Protein AF-0000000079071348 (afdb_homodimer)

Radius of gyration: 19.89 Å; Cα contacts (8 Å, |Δi|>4): 902; chains: 2; bounding box: 47×54×50 Å

pLDDT: mean 95.32, std 6.28, range [63.19, 98.94]

Structure (mmCIF, N/CA/C/O backbone):
data_AF-0000000079071348-model_v1
#
loop_
_entity.id
_entity.type
_entity.pdbx_description
1 polymer 'NUDIX domain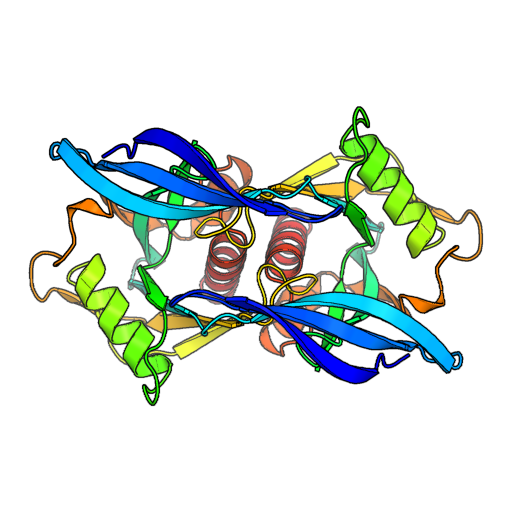-containing protein'
#
loop_
_atom_site.group_PDB
_atom_site.id
_atom_site.type_symbol
_atom_site.label_atom_id
_atom_site.label_alt_id
_atom_site.label_comp_id
_atom_site.label_asym_id
_atom_site.label_entity_id
_atom_site.label_seq_id
_atom_site.pdbx_PDB_ins_code
_atom_site.Cartn_x
_atom_site.Cartn_y
_atom_site.Cartn_z
_atom_site.occupancy
_atom_site.B_iso_or_equiv
_atom_site.auth_seq_id
_atom_site.auth_comp_id
_atom_s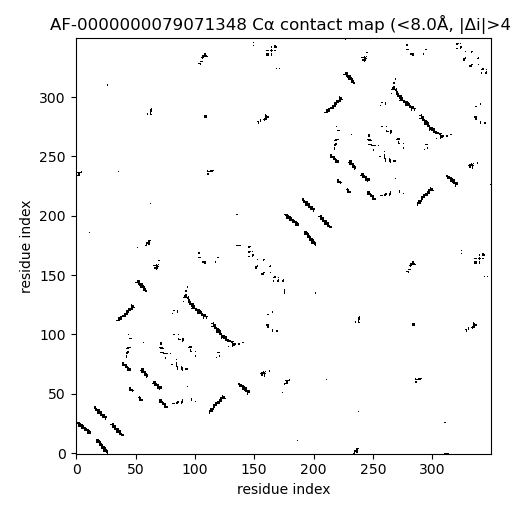ite.auth_asym_id
_atom_site.auth_atom_id
_atom_site.pdbx_PDB_model_num
ATOM 1 N N . MET A 1 1 ? -0.164 8.273 21.344 1 76.06 1 MET A N 1
ATOM 2 C CA . MET A 1 1 ? -0.951 7.559 22.344 1 76.06 1 MET A CA 1
ATOM 3 C C . MET A 1 1 ? -1.795 6.469 21.688 1 76.06 1 MET A C 1
ATOM 5 O O . MET A 1 1 ? -2.141 6.566 20.516 1 76.06 1 MET A O 1
ATOM 9 N N . GLN A 1 2 ? -2.191 5.449 22.438 1 81.25 2 GLN A N 1
ATOM 10 C CA . GLN A 1 2 ? -2.816 4.242 21.906 1 81.25 2 GLN A CA 1
ATOM 11 C C . GLN A 1 2 ? -4.316 4.438 21.719 1 81.25 2 GLN A C 1
ATOM 13 O O . GLN A 1 2 ? -4.98 5.051 22.562 1 81.25 2 GLN A O 1
ATOM 18 N N . TRP A 1 3 ? -4.855 4.125 20.594 1 86.31 3 TRP A N 1
ATOM 19 C CA . TRP A 1 3 ? -6.285 4.016 20.328 1 86.31 3 TRP A CA 1
ATOM 20 C C . TRP A 1 3 ? -6.785 2.602 20.609 1 86.31 3 TRP A C 1
ATOM 22 O O . TRP A 1 3 ? -6.137 1.621 20.234 1 86.31 3 TRP A O 1
ATOM 32 N N . THR A 1 4 ? -7.941 2.566 21.312 1 87.19 4 THR A N 1
ATOM 33 C CA . THR A 1 4 ? -8.445 1.255 21.703 1 87.19 4 THR A CA 1
ATOM 34 C C . THR A 1 4 ? -9.773 0.956 21.016 1 87.19 4 THR A C 1
ATOM 36 O O . THR A 1 4 ? -10.711 1.756 21.078 1 87.19 4 THR A O 1
ATOM 39 N N . ASN A 1 5 ? -9.867 -0.096 20.297 1 91.75 5 ASN A N 1
ATOM 40 C CA . ASN A 1 5 ? -11.125 -0.588 19.734 1 91.75 5 ASN A CA 1
ATOM 41 C C . ASN A 1 5 ? -11.969 -1.283 20.797 1 91.75 5 ASN A C 1
ATOM 43 O O . ASN A 1 5 ? -11.648 -2.389 21.234 1 91.75 5 ASN A O 1
ATOM 47 N N . LEU A 1 6 ? -13.062 -0.688 21.203 1 92.69 6 LEU A N 1
ATOM 48 C CA . LEU A 1 6 ? -13.875 -1.196 22.297 1 92.69 6 LEU A CA 1
ATOM 49 C C . LEU A 1 6 ? -14.875 -2.236 21.797 1 92.69 6 LEU A C 1
ATOM 51 O O . LEU A 1 6 ? -15.18 -3.203 22.5 1 92.69 6 LEU A O 1
ATOM 55 N N . SER A 1 7 ? -15.383 -1.954 20.641 1 94.31 7 SER A N 1
ATOM 56 C CA . SER A 1 7 ? -16.359 -2.857 20.031 1 94.31 7 SER A CA 1
ATOM 57 C C . SER A 1 7 ? -16.516 -2.592 18.547 1 94.31 7 SER A C 1
ATOM 59 O O . SER A 1 7 ? -16.109 -1.536 18.047 1 94.31 7 SER A O 1
ATOM 61 N N . GLU A 1 8 ? -17 -3.635 17.844 1 95.5 8 GLU A N 1
ATOM 62 C CA . GLU A 1 8 ? -17.312 -3.504 16.422 1 95.5 8 GLU A CA 1
ATOM 63 C C . GLU A 1 8 ? -18.719 -4.043 16.109 1 95.5 8 GLU A C 1
ATOM 65 O O . GLU A 1 8 ? -19.109 -5.078 16.641 1 95.5 8 GLU A O 1
ATOM 70 N N . GLN A 1 9 ? -19.359 -3.252 15.312 1 97.25 9 GLN A N 1
ATOM 71 C CA . GLN A 1 9 ? -20.641 -3.699 14.773 1 97.25 9 GLN A CA 1
ATOM 72 C C . GLN A 1 9 ? -20.547 -3.947 13.273 1 97.25 9 GLN A C 1
ATOM 74 O O . GLN A 1 9 ? -20.141 -3.061 12.516 1 97.25 9 GLN A O 1
ATOM 79 N N . ASN A 1 10 ? -20.922 -5.145 12.844 1 97.31 10 ASN A N 1
ATOM 80 C CA . ASN A 1 10 ? -20.953 -5.438 11.422 1 97.31 10 ASN A CA 1
ATOM 81 C C . ASN A 1 10 ? -22.078 -4.68 10.711 1 97.31 10 ASN A C 1
ATOM 83 O O . ASN A 1 10 ? -23.25 -4.801 11.086 1 97.31 10 ASN A O 1
ATOM 87 N N . VAL A 1 11 ? -21.75 -3.912 9.656 1 97.69 11 VAL A N 1
ATOM 88 C CA . VAL A 1 11 ? -22.766 -3.102 9 1 97.69 11 VAL A CA 1
ATOM 89 C C . VAL A 1 11 ? -22.969 -3.588 7.57 1 97.69 11 VAL A C 1
ATOM 91 O O . VAL A 1 11 ? -23.984 -3.291 6.945 1 97.69 11 VAL A O 1
ATOM 94 N N . TYR A 1 12 ? -22.016 -4.273 7.031 1 97.75 12 TYR A N 1
ATOM 95 C CA . TYR A 1 12 ? -22.094 -4.887 5.707 1 97.75 12 TYR A CA 1
ATOM 96 C C . TYR A 1 12 ? -21.094 -6.027 5.578 1 97.75 12 TYR A C 1
ATOM 98 O O . TYR A 1 12 ? -19.984 -5.961 6.121 1 97.75 12 TYR A O 1
ATOM 106 N N . GLN A 1 13 ? -21.469 -7.102 4.914 1 97 13 GLN A N 1
ATOM 107 C CA . GLN A 1 13 ? -20.5 -8.164 4.676 1 97 13 GLN A CA 1
ATOM 108 C C . GLN A 1 13 ? -20.844 -8.953 3.414 1 97 13 GLN A C 1
ATOM 110 O O . GLN A 1 13 ? -22 -8.953 2.973 1 97 13 GLN A O 1
ATOM 115 N N . ASN A 1 14 ? -19.938 -9.461 2.812 1 94.81 14 ASN A N 1
ATOM 116 C CA . ASN A 1 14 ? -20.016 -10.461 1.755 1 94.81 14 ASN A CA 1
ATOM 117 C C . ASN A 1 14 ? -18.969 -11.555 1.936 1 94.81 14 ASN A C 1
ATOM 119 O O . ASN A 1 14 ? -18.375 -11.68 3.004 1 94.81 14 ASN A O 1
ATOM 123 N N . ARG A 1 15 ? -18.859 -12.398 0.991 1 91.38 15 ARG A N 1
ATOM 124 C CA . ARG A 1 15 ? -17.984 -13.562 1.133 1 91.38 15 ARG A CA 1
ATOM 125 C C . ARG A 1 15 ? -16.516 -13.141 1.197 1 91.38 15 ARG A C 1
ATOM 127 O O . ARG A 1 15 ? -15.672 -13.883 1.707 1 91.38 15 ARG A O 1
ATOM 134 N N . TRP A 1 16 ? -16.25 -11.922 0.834 1 92.56 16 TRP A N 1
ATOM 135 C CA . TRP A 1 16 ? -14.867 -11.523 0.654 1 92.56 16 TRP A CA 1
ATOM 136 C C . TRP A 1 16 ? -14.406 -10.625 1.799 1 92.56 16 TRP A C 1
ATOM 138 O O . TRP A 1 16 ? -13.242 -10.688 2.213 1 92.56 16 TRP A O 1
ATOM 148 N N . PHE A 1 17 ? -15.367 -9.75 2.273 1 96.44 17 PHE A N 1
ATOM 149 C CA . PHE A 1 17 ? -14.961 -8.828 3.326 1 96.44 17 PHE A CA 1
ATOM 150 C C . PHE A 1 17 ? -16.172 -8.375 4.145 1 96.44 17 PHE A C 1
ATOM 152 O O . PHE A 1 17 ? -17.312 -8.641 3.775 1 96.44 17 PHE A O 1
ATOM 159 N N . ARG A 1 18 ? -15.852 -7.805 5.332 1 97.69 18 ARG A N 1
ATOM 160 C CA . ARG A 1 18 ? -16.844 -7.219 6.234 1 97.69 18 ARG A CA 1
ATOM 161 C C . ARG A 1 18 ? -16.516 -5.754 6.52 1 97.69 18 ARG A C 1
ATOM 163 O O . ARG A 1 18 ? -15.359 -5.391 6.699 1 97.69 18 ARG A O 1
ATOM 170 N N . VAL A 1 19 ? -17.562 -4.973 6.52 1 97.75 19 VAL A N 1
ATOM 171 C CA . VAL A 1 19 ? -17.469 -3.588 6.965 1 97.75 19 VAL A CA 1
ATOM 172 C C . VAL A 1 19 ? -18.031 -3.461 8.383 1 97.75 19 VAL A C 1
ATOM 174 O O . VAL A 1 19 ? -19.188 -3.768 8.625 1 97.75 19 VAL A O 1
ATOM 177 N N . ASN A 1 20 ? -17.188 -3.02 9.281 1 98.06 20 ASN A N 1
ATOM 178 C CA . ASN A 1 20 ? -17.594 -2.838 10.664 1 98.06 20 ASN A CA 1
ATOM 179 C C . ASN A 1 20 ? -17.516 -1.373 11.086 1 98.06 20 ASN A C 1
ATOM 181 O O . ASN A 1 20 ? -16.703 -0.613 10.555 1 98.06 20 ASN A O 1
ATOM 185 N N . LEU A 1 21 ? -18.375 -0.975 11.945 1 97.44 21 LEU A N 1
ATOM 186 C CA . LEU A 1 21 ? -18.281 0.285 12.672 1 97.44 21 LEU A CA 1
ATOM 187 C C . LEU A 1 21 ? -17.703 0.066 14.062 1 97.44 21 LEU A C 1
ATOM 189 O O . LEU A 1 21 ? -18.297 -0.623 14.898 1 97.44 21 LEU A O 1
ATOM 193 N N . ALA A 1 22 ? -16.609 0.617 14.289 1 96.56 22 ALA A N 1
ATOM 194 C CA . ALA A 1 22 ? -15.898 0.429 15.547 1 96.56 22 ALA A CA 1
ATOM 195 C C . ALA A 1 22 ? -16.109 1.617 16.484 1 96.56 22 ALA A C 1
ATOM 197 O O . ALA A 1 22 ? -16.125 2.768 16.047 1 96.56 22 ALA A O 1
ATOM 198 N N . ASP A 1 23 ? -16.312 1.291 17.719 1 96.62 23 ASP A N 1
ATOM 199 C CA . ASP A 1 23 ? -16.234 2.277 18.797 1 96.62 23 ASP A CA 1
ATOM 200 C C . ASP A 1 23 ? -14.812 2.396 19.328 1 96.62 23 ASP A C 1
ATOM 202 O O . ASP A 1 23 ? -14.344 1.507 20.047 1 96.62 23 ASP A O 1
ATOM 206 N N . VAL A 1 24 ? -14.188 3.52 18.984 1 94.19 24 VAL A N 1
ATOM 207 C CA . VAL A 1 24 ? -12.773 3.668 19.312 1 94.19 24 VAL A CA 1
ATOM 208 C C . VAL A 1 24 ? -12.617 4.688 20.438 1 94.19 24 VAL A C 1
ATOM 210 O O . VAL A 1 24 ? -13.156 5.797 20.359 1 94.19 24 VAL A O 1
ATOM 213 N N . GLU A 1 25 ? -11.953 4.262 21.453 1 92.06 25 GLU A N 1
ATOM 214 C CA . GLU A 1 25 ? -11.617 5.172 22.547 1 92.06 25 GLU A CA 1
ATOM 215 C C . GLU A 1 25 ? -10.25 5.812 22.328 1 92.06 25 GLU A C 1
ATOM 217 O O . GLU A 1 25 ? -9.266 5.117 22.078 1 92.06 25 GLU A O 1
ATOM 222 N N . LEU A 1 26 ? -10.258 7.121 22.422 1 86.44 26 LEU A N 1
ATOM 223 C CA . LEU A 1 26 ? -9.023 7.879 22.266 1 86.44 26 LEU A CA 1
ATOM 224 C C . LEU A 1 26 ? -8.312 8.055 23.609 1 86.44 26 LEU A C 1
ATOM 226 O O . LEU A 1 26 ? -8.891 7.773 24.656 1 86.44 26 LEU A O 1
ATOM 230 N N . PRO A 1 27 ? -7.09 8.43 23.547 1 80.12 27 PRO A N 1
ATOM 231 C CA . PRO A 1 27 ? -6.332 8.594 24.797 1 80.12 27 PRO A CA 1
ATOM 232 C C . PRO A 1 27 ? -6.973 9.602 25.75 1 80.12 27 PRO A C 1
ATOM 234 O O . PRO A 1 27 ? -6.824 9.484 26.969 1 80.12 27 PRO A O 1
ATOM 237 N N . ASP A 1 28 ? -7.688 10.539 25.234 1 82 28 ASP A N 1
ATOM 238 C CA . ASP A 1 28 ? -8.305 11.555 26.078 1 82 28 ASP A CA 1
ATOM 239 C C . ASP A 1 28 ? -9.648 11.078 26.625 1 82 28 ASP A C 1
ATOM 241 O O . ASP A 1 28 ? -10.359 11.828 27.297 1 82 28 ASP A O 1
ATOM 245 N N . GLY A 1 29 ? -9.984 9.906 26.281 1 85 29 GLY A N 1
ATOM 246 C CA . GLY A 1 29 ? -11.211 9.312 26.812 1 85 29 GLY A CA 1
ATOM 247 C C . GLY A 1 29 ? -12.398 9.484 25.875 1 85 29 GLY A C 1
ATOM 248 O O . GLY A 1 29 ? -13.422 8.828 26.047 1 85 29 GLY A O 1
ATOM 249 N N . SER A 1 30 ? -12.234 10.328 24.906 1 88.62 30 SER A N 1
ATOM 250 C CA . SER A 1 30 ? -13.328 10.523 23.953 1 88.62 30 SER A CA 1
ATOM 251 C C . SER A 1 30 ? -13.461 9.336 23.016 1 88.62 30 SER A C 1
ATOM 253 O O . SER A 1 30 ? -12.547 8.516 22.906 1 88.62 30 SER A O 1
ATOM 255 N N . HIS A 1 31 ? -14.688 9.289 22.469 1 90.88 31 HIS A N 1
ATOM 256 C CA . HIS A 1 31 ? -14.969 8.195 21.547 1 90.88 31 HIS A CA 1
ATOM 257 C C . HIS A 1 31 ? -15.195 8.703 20.125 1 90.88 31 HIS A C 1
ATOM 259 O O . HIS A 1 31 ? -15.68 9.82 19.938 1 90.88 31 HIS A O 1
ATOM 265 N N . LEU A 1 32 ? -14.727 7.852 19.25 1 90.81 32 LEU A N 1
ATOM 266 C CA . LEU A 1 32 ? -15.047 8.125 17.859 1 90.81 32 LEU A CA 1
ATOM 267 C C . LEU A 1 32 ? -15.484 6.844 17.141 1 90.81 32 LEU A C 1
ATOM 269 O O . LEU A 1 32 ? -15.023 5.754 17.484 1 90.81 32 LEU A O 1
ATOM 273 N N . ASP A 1 33 ? -16.469 7.047 16.266 1 93.31 33 ASP A N 1
ATOM 274 C CA . ASP A 1 33 ? -16.844 5.961 15.359 1 93.31 33 ASP A CA 1
ATOM 275 C C . ASP A 1 33 ? -15.922 5.906 14.141 1 93.31 33 ASP A C 1
ATOM 277 O O . ASP A 1 33 ? -15.594 6.945 13.562 1 93.31 33 ASP A O 1
ATOM 281 N N . HIS A 1 34 ? -15.477 4.691 13.914 1 95.5 34 HIS A N 1
ATOM 282 C CA . HIS A 1 34 ? -14.594 4.504 12.766 1 95.5 34 HIS A CA 1
ATOM 283 C C . HIS A 1 34 ? -14.945 3.23 12.008 1 95.5 34 HIS A C 1
ATOM 285 O O . HIS A 1 34 ? -15.133 2.172 1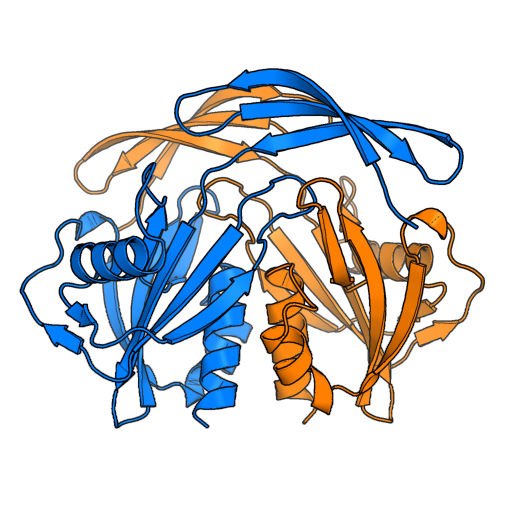2.609 1 95.5 34 HIS A O 1
ATOM 291 N N . PHE A 1 35 ? -14.984 3.336 10.75 1 96.56 35 PHE A N 1
ATOM 292 C CA . PHE A 1 35 ? -15.242 2.154 9.938 1 96.56 35 PHE A CA 1
ATOM 293 C C . PHE A 1 35 ? -13.969 1.335 9.766 1 96.56 35 PHE A C 1
ATOM 295 O O . PHE A 1 35 ? -12.875 1.894 9.625 1 96.56 35 PHE A O 1
ATOM 302 N N . VAL A 1 36 ? -14.117 0.045 9.758 1 97.5 36 VAL A N 1
ATOM 303 C CA . VAL A 1 36 ? -13.039 -0.912 9.523 1 97.5 36 VAL A CA 1
ATOM 304 C C . VAL A 1 36 ? -13.492 -1.97 8.523 1 97.5 36 VAL A C 1
ATOM 306 O O . VAL A 1 36 ? -14.586 -2.527 8.648 1 97.5 36 VAL A O 1
ATOM 309 N N . ILE A 1 37 ? -12.68 -2.191 7.547 1 97.69 37 ILE A N 1
ATOM 310 C CA . ILE A 1 37 ? -12.93 -3.287 6.617 1 97.69 37 ILE A CA 1
ATOM 311 C C . ILE A 1 37 ? -12.016 -4.461 6.949 1 97.69 37 ILE A C 1
ATOM 313 O O . ILE A 1 37 ? -10.789 -4.316 6.957 1 97.69 37 ILE A O 1
ATOM 317 N N . ARG A 1 38 ? -12.594 -5.574 7.281 1 97.56 38 ARG A N 1
ATOM 318 C CA . ARG A 1 38 ? -11.844 -6.777 7.633 1 97.56 38 ARG A CA 1
ATOM 319 C C . ARG A 1 38 ? -11.617 -7.656 6.406 1 97.56 38 ARG A C 1
ATOM 321 O O . ARG A 1 38 ? -12.578 -8.07 5.746 1 97.56 38 ARG A O 1
ATOM 328 N N . LEU A 1 39 ? -10.445 -7.93 6.137 1 96.94 39 LEU A N 1
ATOM 329 C CA . LEU A 1 39 ? -10.008 -8.664 4.957 1 96.94 39 LEU A CA 1
ATOM 330 C C . LEU A 1 39 ? -9.117 -9.836 5.344 1 96.94 39 LEU A C 1
ATOM 332 O O . LEU A 1 39 ? -8.477 -9.812 6.398 1 96.94 39 LEU A O 1
ATOM 336 N N . ARG A 1 40 ? -9.086 -10.852 4.516 1 95.94 40 ARG A N 1
ATOM 337 C CA . ARG A 1 40 ? -8.102 -11.922 4.66 1 95.94 40 ARG A CA 1
ATOM 338 C C . ARG A 1 40 ? -6.707 -11.445 4.27 1 95.94 40 ARG A C 1
ATOM 340 O O . ARG A 1 40 ? -6.566 -10.492 3.498 1 95.94 40 ARG A O 1
ATOM 347 N N . PRO A 1 41 ? -5.711 -12.109 4.836 1 97.5 41 PRO A N 1
ATOM 348 C CA . PRO A 1 41 ? -4.355 -11.742 4.418 1 97.5 41 PRO A CA 1
ATOM 349 C C . PRO A 1 41 ? -4.055 -12.141 2.977 1 97.5 41 PRO A C 1
ATOM 351 O O . PRO A 1 41 ? -4.762 -12.977 2.404 1 97.5 41 PRO A O 1
ATOM 354 N N . VAL A 1 42 ? -3.092 -11.477 2.414 1 98.31 42 VAL A N 1
ATOM 355 C CA . VAL A 1 42 ? -2.592 -11.766 1.075 1 98.31 42 VAL A CA 1
ATOM 356 C C . VAL A 1 42 ? -1.138 -12.227 1.156 1 98.31 42 VAL A C 1
ATOM 358 O O . VAL A 1 42 ? -0.357 -11.703 1.955 1 98.31 42 VAL A O 1
ATOM 361 N N . ALA A 1 43 ? -0.803 -13.188 0.404 1 98.81 43 ALA A N 1
ATOM 362 C CA . ALA A 1 43 ? 0.571 -13.664 0.256 1 98.81 43 ALA A CA 1
ATOM 363 C C . ALA A 1 43 ? 1.074 -13.445 -1.169 1 98.81 43 ALA A C 1
ATOM 365 O O . ALA A 1 43 ? 0.334 -13.656 -2.133 1 98.81 43 ALA A O 1
ATOM 366 N N . ALA A 1 44 ? 2.299 -13.023 -1.269 1 98.75 44 ALA A N 1
ATOM 367 C CA . ALA A 1 44 ? 2.926 -12.781 -2.566 1 98.75 44 ALA A CA 1
ATOM 368 C C . ALA A 1 44 ? 4.348 -13.336 -2.598 1 98.75 44 ALA A C 1
ATOM 370 O O . ALA A 1 44 ? 5.012 -13.422 -1.562 1 98.75 44 ALA A O 1
ATOM 371 N N . ALA A 1 45 ? 4.773 -13.648 -3.783 1 98.88 45 ALA A N 1
ATOM 372 C CA . ALA A 1 45 ? 6.137 -14.156 -3.924 1 98.88 45 ALA A CA 1
ATOM 373 C C . ALA A 1 45 ? 6.691 -13.859 -5.312 1 98.88 45 ALA A C 1
ATOM 375 O O . ALA A 1 45 ? 5.934 -13.711 -6.273 1 98.88 45 ALA A O 1
ATOM 376 N N . THR A 1 46 ? 7.941 -13.781 -5.367 1 98.81 46 THR A N 1
ATOM 377 C CA . THR A 1 46 ? 8.68 -13.742 -6.621 1 98.81 46 THR A CA 1
ATOM 378 C C . THR A 1 46 ? 10.031 -14.445 -6.48 1 98.81 46 THR A C 1
ATOM 380 O O . THR A 1 46 ? 10.297 -15.078 -5.457 1 98.81 46 THR A O 1
ATOM 383 N N . VAL A 1 47 ? 10.766 -14.422 -7.531 1 98.81 47 VAL A N 1
ATOM 384 C CA . VAL A 1 47 ? 12.094 -15.023 -7.551 1 98.81 47 VAL A CA 1
ATOM 385 C C . VAL A 1 47 ? 13.086 -14.07 -8.211 1 98.81 47 VAL A C 1
ATOM 387 O O . VAL A 1 47 ? 12.727 -13.359 -9.156 1 98.81 47 VAL A O 1
ATOM 390 N N . VAL A 1 48 ? 14.227 -13.977 -7.645 1 98.81 48 VAL A N 1
ATOM 391 C CA . VAL A 1 48 ? 15.344 -13.25 -8.242 1 98.81 48 VAL A CA 1
ATOM 392 C C . VAL A 1 48 ? 16.422 -14.234 -8.688 1 98.81 48 VAL A C 1
ATOM 394 O O . VAL A 1 48 ? 16.984 -14.969 -7.863 1 98.81 48 VAL A O 1
ATOM 397 N N . ASN A 1 49 ? 16.703 -14.219 -9.961 1 98.38 49 ASN A N 1
ATOM 398 C CA . ASN A 1 49 ? 17.656 -15.203 -10.469 1 98.38 49 ASN A CA 1
ATOM 399 C C . ASN A 1 49 ? 19.094 -14.742 -10.297 1 98.38 49 ASN A C 1
ATOM 401 O O . ASN A 1 49 ? 19.344 -13.688 -9.703 1 98.38 49 ASN A O 1
ATOM 405 N N . GLU A 1 50 ? 20.062 -15.492 -10.773 1 97.88 50 GLU A N 1
ATOM 406 C CA . GLU A 1 50 ? 21.484 -15.242 -10.562 1 97.88 50 GLU A CA 1
ATOM 407 C C . GLU A 1 50 ? 21.938 -13.961 -11.258 1 97.88 50 GLU A C 1
ATOM 409 O O . GLU A 1 50 ? 22.891 -13.32 -10.828 1 97.88 50 GLU A O 1
ATOM 414 N N . ALA A 1 51 ? 21.234 -13.586 -12.312 1 98.19 51 ALA A N 1
ATOM 415 C CA . ALA A 1 51 ? 21.562 -12.375 -13.062 1 98.19 51 ALA A CA 1
ATOM 416 C C . ALA A 1 51 ? 20.922 -11.148 -12.422 1 98.19 51 ALA A C 1
ATOM 418 O O . ALA A 1 51 ? 20.938 -10.062 -13.008 1 98.19 51 ALA A O 1
ATOM 419 N N . ASP A 1 52 ? 20.25 -11.305 -11.297 1 98.62 52 ASP A N 1
ATOM 420 C CA . ASP A 1 52 ? 19.578 -10.242 -10.562 1 98.62 52 ASP A CA 1
ATOM 421 C C . ASP A 1 52 ? 18.359 -9.727 -11.344 1 98.62 52 ASP A C 1
ATOM 423 O O . ASP A 1 52 ? 18.094 -8.523 -11.359 1 98.62 52 ASP A O 1
ATOM 427 N N . GLU A 1 53 ? 17.719 -10.633 -11.992 1 98.81 53 GLU A N 1
ATOM 428 C CA . GLU A 1 53 ? 16.422 -10.352 -12.602 1 98.81 53 GLU A CA 1
ATOM 429 C C . GLU A 1 53 ? 15.281 -10.898 -11.742 1 98.81 53 GLU A C 1
ATOM 431 O O . GLU A 1 53 ? 15.391 -11.984 -11.18 1 98.81 53 GLU A O 1
ATOM 436 N N . VAL A 1 54 ? 14.258 -10.148 -11.648 1 98.88 54 VAL A N 1
ATOM 437 C CA . VAL A 1 54 ? 13.086 -10.516 -10.867 1 98.88 54 VAL A CA 1
ATOM 438 C C . VAL A 1 54 ? 11.945 -10.922 -11.805 1 98.88 54 VAL A C 1
ATOM 440 O O . VAL A 1 54 ? 11.734 -10.297 -12.844 1 98.88 54 VAL A O 1
ATOM 443 N N . LEU A 1 55 ? 11.211 -11.992 -11.477 1 98.69 55 LEU A N 1
ATOM 444 C CA . LEU A 1 55 ? 10.062 -12.445 -12.258 1 98.69 55 LEU A CA 1
ATOM 445 C C . LEU A 1 55 ? 8.812 -11.648 -11.898 1 98.69 55 LEU A C 1
ATOM 447 O O . LEU A 1 55 ? 8.406 -11.617 -10.734 1 98.69 55 LEU A O 1
ATOM 451 N N . LEU A 1 56 ? 8.227 -10.969 -12.875 1 98.38 56 LEU A N 1
ATOM 452 C CA . LEU A 1 56 ? 7.035 -10.164 -12.641 1 98.38 56 LEU A CA 1
ATOM 453 C C . LEU A 1 56 ? 5.949 -10.484 -13.664 1 98.38 56 LEU A C 1
ATOM 455 O O . LEU A 1 56 ? 6.23 -11.094 -14.703 1 98.38 56 LEU A O 1
ATOM 459 N N . LEU A 1 57 ? 4.781 -10.125 -13.32 1 96.56 57 LEU A N 1
ATOM 460 C CA . LEU A 1 57 ? 3.605 -10.25 -14.172 1 96.56 57 LEU A CA 1
ATOM 461 C C . LEU A 1 57 ? 3.066 -8.875 -14.562 1 96.56 57 LEU A C 1
ATOM 463 O O . LEU A 1 57 ? 3.029 -7.961 -13.734 1 96.56 57 LEU A O 1
ATOM 467 N N . TRP A 1 58 ? 2.693 -8.727 -15.812 1 95.94 58 TRP A N 1
ATOM 468 C CA . TRP A 1 58 ? 2.016 -7.523 -16.297 1 95.94 58 TRP A CA 1
ATOM 469 C C . TRP A 1 58 ? 0.501 -7.703 -16.25 1 95.94 58 TRP A C 1
ATOM 471 O O . TRP A 1 58 ? -0.037 -8.617 -16.891 1 95.94 58 TRP A O 1
ATOM 481 N N . ARG A 1 59 ? -0.167 -6.895 -15.484 1 92.81 59 ARG A N 1
ATOM 482 C CA . ARG A 1 59 ? -1.592 -7.098 -15.25 1 92.81 59 ARG A CA 1
ATOM 483 C C . ARG A 1 59 ? -2.369 -5.797 -15.406 1 92.81 59 ARG A C 1
ATOM 485 O O . ARG A 1 59 ? -1.845 -4.719 -15.117 1 92.81 59 ARG A O 1
ATOM 492 N N . HIS A 1 60 ? -3.635 -5.984 -15.852 1 93.31 60 HIS A N 1
ATOM 493 C CA . HIS A 1 60 ? -4.59 -4.879 -15.867 1 93.31 60 HIS A CA 1
ATOM 494 C C . HIS A 1 60 ? -5.52 -4.934 -14.656 1 93.31 60 HIS A C 1
ATOM 496 O O . HIS A 1 60 ? -6.062 -5.992 -14.336 1 93.31 60 HIS A O 1
ATOM 502 N N . ARG A 1 61 ? -5.66 -3.896 -14.031 1 93.62 61 ARG 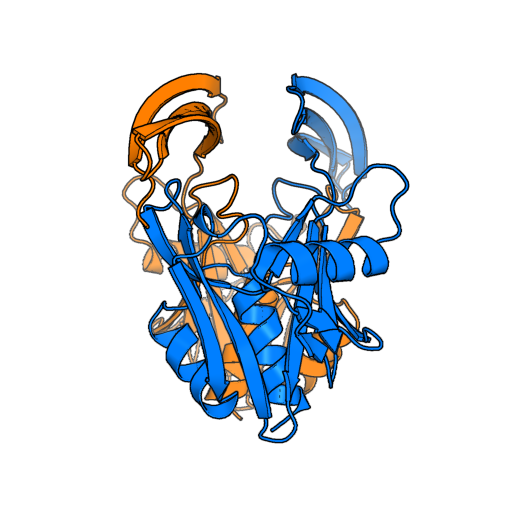A N 1
ATOM 503 C CA . ARG A 1 61 ? -6.652 -3.746 -12.977 1 93.62 61 ARG A CA 1
ATOM 504 C C . ARG A 1 61 ? -7.797 -2.842 -13.422 1 93.62 61 ARG A C 1
ATOM 506 O O . ARG A 1 61 ? -7.617 -1.633 -13.578 1 93.62 61 ARG A O 1
ATOM 513 N N . PHE A 1 62 ? -8.922 -3.414 -13.508 1 93.62 62 PHE A N 1
ATOM 514 C CA . PHE A 1 62 ? -10.062 -2.662 -14.023 1 93.62 62 PHE A CA 1
ATOM 515 C C . PHE A 1 62 ? -10.5 -1.601 -13.023 1 93.62 62 PHE A C 1
ATOM 517 O O . PHE A 1 62 ? -11.008 -0.545 -13.414 1 93.62 62 PHE A O 1
ATOM 524 N N . ILE A 1 63 ? -10.281 -1.8 -11.766 1 96.19 63 ILE A N 1
ATOM 525 C CA . ILE A 1 63 ? -10.727 -0.909 -10.695 1 96.19 63 ILE A CA 1
ATOM 526 C C . ILE A 1 63 ? -10.055 0.455 -10.852 1 96.19 63 ILE A C 1
ATOM 528 O O . ILE A 1 63 ? -10.719 1.492 -10.758 1 96.19 63 ILE A O 1
ATOM 532 N N . THR A 1 64 ? -8.797 0.444 -11.133 1 95.38 64 THR A N 1
ATOM 533 C CA . THR A 1 64 ? -8.039 1.679 -11.289 1 95.38 64 THR A CA 1
ATOM 534 C C . THR A 1 64 ? -7.762 1.958 -12.766 1 95.38 64 THR A C 1
ATOM 536 O O . THR A 1 64 ? -7.152 2.975 -13.102 1 95.38 64 THR A O 1
ATOM 539 N N . ASP A 1 65 ? -8.164 1.08 -13.648 1 93.75 65 ASP A N 1
ATOM 540 C CA . ASP A 1 65 ? -7.898 1.127 -15.078 1 93.75 65 ASP A CA 1
ATOM 541 C C . ASP A 1 65 ? -6.418 1.367 -15.352 1 93.75 65 ASP A C 1
ATOM 543 O O . ASP A 1 65 ? -6.059 2.273 -16.109 1 93.75 65 ASP A O 1
ATOM 547 N N . SER A 1 66 ? -5.621 0.57 -14.711 1 94.19 66 SER A N 1
ATOM 548 C CA . SER A 1 66 ? -4.176 0.715 -14.836 1 94.19 66 SER A CA 1
ATOM 549 C C . SER A 1 66 ? -3.516 -0.613 -15.195 1 94.19 66 SER A C 1
ATOM 551 O O . SER A 1 66 ? -4.043 -1.68 -14.867 1 94.19 66 SER A O 1
ATOM 553 N N . TRP A 1 67 ? -2.447 -0.471 -15.945 1 94.88 67 TRP A N 1
ATOM 554 C CA . TRP A 1 67 ? -1.533 -1.581 -16.188 1 94.88 67 TRP A CA 1
ATOM 555 C C . TRP A 1 67 ? -0.284 -1.457 -15.32 1 94.88 67 TRP A C 1
ATOM 557 O O . TRP A 1 67 ? 0.194 -0.349 -15.07 1 94.88 67 TRP A O 1
ATOM 567 N N . GLY A 1 68 ? 0.203 -2.598 -14.883 1 96.88 68 GLY A N 1
ATOM 568 C CA . GLY A 1 68 ? 1.434 -2.512 -14.109 1 96.88 68 GLY A CA 1
ATOM 569 C C . GLY A 1 68 ? 2.049 -3.867 -13.82 1 96.88 68 GLY A C 1
ATOM 570 O O . GLY A 1 68 ? 1.386 -4.898 -13.953 1 96.88 68 GLY A O 1
ATOM 571 N N . TRP A 1 69 ? 3.311 -3.852 -13.438 1 98.12 69 TRP A N 1
ATOM 572 C CA . TRP A 1 69 ? 4.047 -5.039 -13.023 1 98.12 69 TRP A CA 1
ATOM 573 C C . TRP A 1 69 ? 3.725 -5.398 -11.57 1 98.12 69 TRP A C 1
ATOM 575 O O . TRP A 1 69 ? 3.678 -4.52 -10.711 1 98.12 69 TRP A O 1
ATOM 585 N N . GLU A 1 70 ? 3.502 -6.664 -11.359 1 97.81 70 GLU A N 1
ATOM 586 C CA . GLU A 1 70 ? 3.201 -7.152 -10.016 1 97.81 70 GLU A CA 1
ATOM 587 C C . GLU A 1 70 ? 3.908 -8.477 -9.734 1 97.81 70 GLU A C 1
ATOM 589 O O . GLU A 1 70 ? 4.281 -9.195 -10.664 1 97.81 70 GLU A O 1
ATOM 594 N N . LEU A 1 71 ? 4.141 -8.758 -8.414 1 98.38 71 LEU A N 1
ATOM 595 C CA . LEU A 1 71 ? 4.441 -10.117 -7.984 1 98.38 71 LEU A CA 1
ATOM 596 C C . LEU A 1 71 ? 3.201 -11 -8.062 1 98.38 71 LEU A C 1
ATOM 598 O O . LEU A 1 71 ? 2.074 -10.5 -8.031 1 98.38 71 LEU A O 1
ATOM 602 N N . ALA A 1 72 ? 3.439 -12.289 -8.133 1 97.31 72 ALA A N 1
ATOM 603 C CA . ALA A 1 72 ? 2.324 -13.203 -7.938 1 97.31 72 ALA A CA 1
ATOM 604 C C . ALA A 1 72 ? 1.767 -13.094 -6.52 1 97.31 72 ALA A C 1
ATOM 606 O O . ALA A 1 72 ? 2.525 -13.047 -5.551 1 97.31 72 ALA A O 1
ATOM 607 N N . ALA A 1 73 ? 0.495 -13.016 -6.461 1 97.44 73 ALA A N 1
ATOM 608 C CA . ALA A 1 73 ? -0.125 -12.797 -5.156 1 97.44 73 ALA A CA 1
ATOM 609 C C . ALA A 1 73 ? -1.544 -13.359 -5.121 1 97.44 73 ALA A C 1
ATOM 611 O O . ALA A 1 73 ? -2.203 -13.461 -6.16 1 97.44 73 ALA A O 1
ATOM 612 N N . GLY A 1 74 ? -2.01 -13.648 -3.896 1 96.69 74 GLY A N 1
ATOM 613 C CA . GLY A 1 74 ? -3.379 -14.094 -3.701 1 96.69 74 GLY A CA 1
ATOM 614 C C . GLY A 1 74 ? -3.783 -14.156 -2.242 1 96.69 74 GLY A C 1
ATOM 615 O O . GLY A 1 74 ? -2.938 -14.055 -1.352 1 96.69 74 GLY A O 1
ATOM 616 N N . VAL A 1 75 ? -5.031 -14.32 -2.076 1 96.56 75 VAL A N 1
ATOM 617 C CA . VAL A 1 75 ? -5.594 -14.398 -0.733 1 96.56 75 VAL A CA 1
ATOM 618 C C . VAL A 1 75 ? -5.168 -15.711 -0.07 1 96.56 75 VAL A C 1
ATOM 620 O O . VAL A 1 75 ? -5.137 -16.75 -0.717 1 96.56 75 VAL A O 1
ATOM 623 N N . VAL A 1 76 ? -4.844 -15.609 1.221 1 97.81 76 VAL A N 1
ATOM 624 C CA . VAL A 1 76 ? -4.492 -16.797 2.004 1 97.81 76 VAL A CA 1
ATOM 625 C C . VAL A 1 76 ? -5.762 -17.516 2.455 1 97.81 76 VAL A C 1
ATOM 627 O O . VAL A 1 76 ? -6.648 -16.891 3.062 1 97.81 76 VAL A O 1
ATOM 630 N N . ASP A 1 77 ? -5.891 -18.75 2.182 1 95.44 77 ASP A N 1
ATOM 631 C CA . ASP A 1 77 ? -7.051 -19.531 2.596 1 95.44 77 ASP A CA 1
ATOM 632 C C . ASP A 1 77 ? -7.047 -19.766 4.105 1 95.44 77 ASP A C 1
ATOM 634 O O . ASP A 1 77 ? -5.988 -19.734 4.738 1 95.44 77 ASP A O 1
ATOM 638 N N . ASP A 1 78 ? -8.211 -20.016 4.594 1 93.62 78 ASP A N 1
ATOM 639 C CA . ASP A 1 78 ? -8.336 -20.297 6.023 1 93.62 78 ASP A CA 1
ATOM 640 C C . ASP A 1 78 ? -7.473 -21.5 6.418 1 93.62 78 ASP A C 1
ATOM 642 O O . ASP A 1 78 ? -7.555 -22.562 5.797 1 93.62 78 ASP A O 1
ATOM 646 N N . GLY A 1 79 ? -6.59 -21.297 7.395 1 95.5 79 GLY A N 1
ATOM 647 C CA . GLY A 1 79 ? -5.773 -22.375 7.918 1 95.5 79 GLY A CA 1
ATOM 648 C C . GLY A 1 79 ? -4.508 -22.609 7.113 1 95.5 79 GLY A C 1
ATOM 649 O O . GLY A 1 79 ? -3.67 -23.438 7.484 1 95.5 79 GLY A O 1
ATOM 650 N N . GLU A 1 80 ? -4.402 -21.938 6.035 1 97.62 80 GLU A N 1
ATOM 651 C CA . GLU A 1 80 ? -3.234 -22.109 5.18 1 97.62 80 GLU A CA 1
ATOM 652 C C . GLU A 1 80 ? -2.02 -21.375 5.738 1 97.62 80 GLU A C 1
ATOM 654 O O . GLU A 1 80 ? -2.139 -20.25 6.234 1 97.62 80 GLU A O 1
ATOM 659 N N . ASP A 1 81 ? -0.868 -22.109 5.691 1 98.31 81 ASP A N 1
ATOM 660 C CA . ASP A 1 81 ? 0.386 -21.422 6 1 98.31 81 ASP A CA 1
ATOM 661 C C . ASP A 1 81 ? 0.664 -20.297 4.996 1 98.31 81 ASP A C 1
ATOM 663 O O . ASP A 1 81 ? 0.531 -20.5 3.787 1 98.31 81 ASP A O 1
ATOM 667 N N . ILE A 1 82 ? 1.082 -19.172 5.449 1 98.5 82 ILE A N 1
ATOM 668 C CA . ILE A 1 82 ? 1.221 -17.984 4.629 1 98.5 82 ILE A CA 1
ATOM 669 C C . ILE A 1 82 ? 2.268 -18.219 3.541 1 98.5 82 ILE A C 1
ATOM 671 O O . ILE A 1 82 ? 2.045 -17.891 2.373 1 98.5 82 ILE A O 1
ATOM 675 N N . ALA A 1 83 ? 3.406 -18.766 3.943 1 98.69 83 ALA A N 1
ATOM 676 C CA . ALA A 1 83 ? 4.453 -19.031 2.963 1 98.69 83 ALA A CA 1
ATOM 677 C C . ALA A 1 83 ? 3.979 -20.047 1.925 1 98.69 83 ALA A C 1
ATOM 679 O O . ALA A 1 83 ? 4.312 -19.938 0.743 1 98.69 83 ALA A O 1
ATOM 680 N N . ALA A 1 84 ? 3.246 -21.031 2.377 1 98.62 84 ALA A N 1
ATOM 681 C CA . ALA A 1 84 ? 2.691 -22.016 1.459 1 98.62 84 ALA A CA 1
ATOM 682 C C . ALA A 1 84 ? 1.737 -21.375 0.461 1 98.62 84 ALA A C 1
ATOM 684 O O . ALA A 1 84 ? 1.742 -21.703 -0.725 1 98.62 84 ALA A O 1
ATOM 685 N N . ALA A 1 85 ? 0.925 -20.453 0.939 1 98.69 85 ALA A N 1
ATOM 686 C CA . ALA A 1 85 ? 0.026 -19.703 0.059 1 98.69 85 ALA A CA 1
ATOM 687 C C . ALA A 1 85 ? 0.809 -18.922 -0.992 1 98.69 85 ALA A C 1
ATOM 689 O O . ALA A 1 85 ? 0.442 -18.922 -2.17 1 98.69 85 ALA A O 1
ATOM 690 N N . ALA A 1 86 ? 1.874 -18.297 -0.538 1 98.81 86 ALA A N 1
ATOM 691 C CA . ALA A 1 86 ? 2.705 -17.516 -1.45 1 98.81 86 ALA A CA 1
ATOM 692 C C . ALA A 1 86 ? 3.291 -18.406 -2.549 1 98.81 86 ALA A C 1
ATOM 694 O O . ALA A 1 86 ? 3.248 -18.047 -3.729 1 98.81 86 ALA A O 1
ATOM 695 N N . ALA A 1 87 ? 3.779 -19.531 -2.123 1 98.69 87 ALA A N 1
ATOM 696 C CA . ALA A 1 87 ? 4.363 -20.469 -3.082 1 98.69 87 ALA A CA 1
ATOM 697 C C . ALA A 1 87 ? 3.307 -20.984 -4.059 1 98.69 87 ALA A C 1
ATOM 699 O O . ALA A 1 87 ? 3.555 -21.062 -5.262 1 98.69 87 ALA A O 1
ATOM 700 N N . ARG A 1 88 ? 2.156 -21.312 -3.531 1 97.75 88 ARG A N 1
ATOM 701 C CA . ARG A 1 88 ? 1.05 -21.812 -4.348 1 97.75 88 ARG A CA 1
ATOM 702 C C . ARG A 1 88 ? 0.636 -20.766 -5.383 1 97.75 88 ARG A C 1
ATOM 704 O O . ARG A 1 88 ? 0.517 -21.078 -6.57 1 97.75 88 ARG A O 1
ATOM 711 N N . GLU A 1 89 ? 0.435 -19.547 -4.988 1 97.69 89 GLU A N 1
ATOM 712 C CA . GLU A 1 89 ? 0.013 -18.469 -5.883 1 97.69 89 GLU A CA 1
ATOM 713 C C . GLU A 1 89 ? 1.057 -18.203 -6.965 1 97.69 89 GLU A C 1
ATOM 715 O O . GLU A 1 89 ? 0.711 -17.953 -8.117 1 97.69 89 GLU A O 1
ATOM 720 N N . MET A 1 90 ? 2.352 -18.234 -6.555 1 97.81 90 MET A N 1
ATOM 721 C CA . MET A 1 90 ? 3.4 -18 -7.543 1 97.81 90 MET A CA 1
ATOM 722 C C . MET A 1 90 ? 3.371 -19.078 -8.625 1 97.81 90 MET A C 1
ATOM 724 O O . MET A 1 90 ? 3.428 -18.75 -9.82 1 97.81 90 MET A O 1
ATOM 728 N N . GLU A 1 91 ? 3.252 -20.266 -8.211 1 97.19 91 GLU A N 1
ATOM 729 C CA . GLU A 1 91 ? 3.213 -21.344 -9.188 1 97.19 91 GLU A CA 1
ATOM 730 C C . GLU A 1 91 ? 1.973 -21.25 -10.07 1 97.19 91 GLU A C 1
ATOM 732 O O . GLU A 1 91 ? 2.061 -21.406 -11.289 1 97.19 91 GLU A O 1
ATOM 737 N N . GLU A 1 92 ? 0.833 -20.969 -9.523 1 96.25 92 GLU A N 1
ATOM 738 C CA . GLU A 1 92 ? -0.421 -20.875 -10.266 1 96.25 92 GLU A CA 1
ATOM 739 C C . GLU A 1 92 ? -0.381 -19.719 -11.273 1 96.25 92 GLU A C 1
ATOM 741 O O . GLU A 1 92 ? -0.861 -19.859 -12.398 1 96.25 92 GLU A O 1
ATOM 746 N N . GLU A 1 93 ? 0.218 -18.641 -10.891 1 95.81 93 GLU A N 1
ATOM 747 C CA . GLU A 1 93 ? 0.108 -17.438 -11.711 1 95.81 93 GLU A CA 1
ATOM 748 C C . GLU A 1 93 ? 1.284 -17.312 -12.68 1 95.81 93 GLU A C 1
ATOM 750 O O . GLU A 1 93 ? 1.201 -16.594 -13.68 1 95.81 93 GLU A O 1
ATOM 755 N N . THR A 1 94 ? 2.455 -17.969 -12.367 1 95.94 94 THR A N 1
ATOM 756 C CA . THR A 1 94 ? 3.643 -17.75 -13.188 1 95.94 94 THR A CA 1
ATOM 757 C C . THR A 1 94 ? 4.086 -19.047 -13.852 1 95.94 94 THR A C 1
ATOM 759 O O . THR A 1 94 ? 4.84 -19.031 -14.828 1 95.94 94 THR A O 1
ATOM 762 N N . GLY A 1 95 ? 3.688 -20.188 -13.328 1 96.19 95 GLY A N 1
ATOM 763 C CA . GLY A 1 95 ? 4.191 -21.469 -13.789 1 96.19 95 GLY A CA 1
ATOM 764 C C . GLY A 1 95 ? 5.512 -21.859 -13.148 1 96.19 95 GLY A C 1
ATOM 765 O O . GLY A 1 95 ? 6.066 -22.922 -13.453 1 96.19 95 GLY A O 1
ATOM 766 N N . TRP A 1 96 ? 6.023 -21.031 -12.227 1 97.5 96 TRP A N 1
ATOM 767 C CA . TRP A 1 96 ? 7.305 -21.266 -11.57 1 97.5 96 TRP A CA 1
ATOM 768 C C . TRP A 1 96 ? 7.105 -21.625 -10.102 1 97.5 96 TRP A C 1
ATOM 770 O O . TRP A 1 96 ? 6.445 -20.891 -9.359 1 97.5 96 TRP A O 1
ATOM 780 N N . ARG A 1 97 ? 7.594 -22.734 -9.688 1 98.38 97 ARG A N 1
ATOM 781 C CA . ARG A 1 97 ? 7.613 -23.125 -8.281 1 98.38 97 ARG A CA 1
ATOM 782 C C . ARG A 1 97 ? 8.859 -22.594 -7.582 1 98.38 97 ARG A C 1
ATOM 784 O O . ARG A 1 97 ? 9.984 -22.922 -7.969 1 98.38 97 ARG A O 1
ATOM 791 N N . PRO A 1 98 ? 8.664 -21.781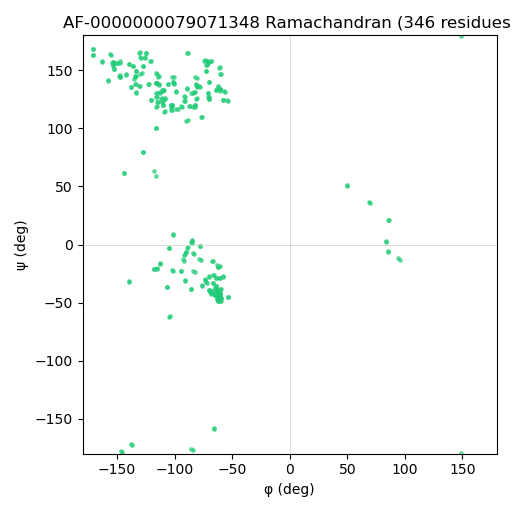 -6.594 1 98.69 98 PRO A N 1
ATOM 792 C CA . PRO A 1 98 ? 9.852 -21.234 -5.941 1 98.69 98 PRO A CA 1
ATOM 793 C C . PRO A 1 98 ? 10.594 -22.25 -5.09 1 98.69 98 PRO A C 1
ATOM 795 O O . PRO A 1 98 ? 9.984 -23.219 -4.598 1 98.69 98 PRO A O 1
ATOM 798 N N . GLY A 1 99 ? 11.961 -22.078 -4.988 1 98.38 99 GLY A N 1
ATOM 799 C CA . GLY A 1 99 ? 12.695 -22.734 -3.922 1 98.38 99 GLY A CA 1
ATOM 800 C C . GLY A 1 99 ? 12.336 -22.219 -2.541 1 98.38 99 GLY A C 1
ATOM 801 O O . GLY A 1 99 ? 11.227 -21.719 -2.33 1 98.38 99 GLY A O 1
ATOM 802 N N . PRO A 1 100 ? 13.219 -22.406 -1.577 1 98.25 100 PRO A N 1
ATOM 803 C CA . PRO A 1 100 ? 12.938 -21.891 -0.233 1 98.25 100 PRO A CA 1
ATOM 804 C C . PRO A 1 100 ? 12.602 -20.406 -0.222 1 98.25 100 PRO A C 1
ATOM 806 O O . PRO A 1 100 ? 13.383 -19.594 -0.708 1 98.25 100 PRO A O 1
ATOM 809 N N . LEU A 1 101 ? 11.453 -20.125 0.313 1 98.81 101 LEU A N 1
ATOM 810 C CA . LEU A 1 101 ? 11.008 -18.75 0.384 1 98.81 101 LEU A CA 1
ATOM 811 C C . LEU A 1 101 ? 11.641 -18.031 1.574 1 98.81 101 LEU A C 1
ATOM 813 O O . LEU A 1 101 ? 11.734 -18.594 2.666 1 98.81 101 LEU A O 1
ATOM 817 N N . ARG A 1 102 ? 12.055 -16.812 1.326 1 98.62 102 ARG A N 1
ATOM 818 C CA . ARG A 1 102 ? 12.531 -15.898 2.361 1 98.62 102 ARG A CA 1
ATOM 819 C C . ARG A 1 102 ? 11.547 -14.75 2.566 1 98.62 102 ARG A C 1
ATOM 821 O O . ARG A 1 102 ? 11.086 -14.141 1.598 1 98.62 102 ARG A O 1
ATOM 828 N N . PRO A 1 103 ? 11.258 -14.508 3.854 1 98.5 103 PRO A N 1
ATOM 829 C CA . PRO A 1 103 ? 10.43 -13.32 4.07 1 98.5 103 PRO A CA 1
ATOM 830 C C . PRO A 1 103 ? 11.094 -12.031 3.58 1 98.5 103 PRO A C 1
ATOM 832 O O . PRO A 1 103 ? 12.297 -11.836 3.795 1 98.5 103 PRO A O 1
ATOM 835 N N . LEU A 1 104 ? 10.383 -11.258 2.869 1 98.31 104 LEU A N 1
ATOM 836 C CA . LEU A 1 104 ? 10.898 -9.984 2.363 1 98.31 104 LEU A CA 1
ATOM 837 C C . LEU A 1 104 ? 10.336 -8.812 3.168 1 98.31 104 LEU A C 1
ATOM 839 O O . LEU A 1 104 ? 11.094 -8.055 3.768 1 98.31 104 LEU A O 1
ATOM 843 N N . LEU A 1 105 ? 8.953 -8.703 3.107 1 97.56 105 LEU A N 1
ATOM 844 C CA . LEU A 1 105 ? 8.227 -7.629 3.764 1 97.56 105 LEU A CA 1
ATOM 845 C C . LEU A 1 105 ? 6.852 -8.109 4.23 1 97.56 105 LEU A C 1
ATOM 847 O O . LEU A 1 105 ? 6.234 -8.961 3.584 1 97.56 105 LEU A O 1
ATOM 851 N N . THR A 1 106 ? 6.398 -7.633 5.336 1 98.31 106 THR A N 1
ATOM 852 C CA . THR A 1 106 ? 4.988 -7.621 5.711 1 98.31 106 THR A CA 1
ATOM 853 C C . THR A 1 106 ? 4.473 -6.191 5.836 1 98.31 106 THR A C 1
ATOM 855 O O . THR A 1 106 ? 5 -5.398 6.617 1 98.31 106 THR A O 1
ATOM 858 N N . VAL A 1 107 ? 3.473 -5.867 4.992 1 98.62 107 VAL A N 1
ATOM 859 C CA . VAL A 1 107 ? 2.994 -4.488 4.969 1 98.62 107 VAL A CA 1
ATOM 860 C C . VAL A 1 107 ? 1.472 -4.469 5.082 1 98.62 107 VAL A C 1
ATOM 862 O O . VAL A 1 107 ? 0.818 -5.504 4.934 1 98.62 107 VAL A O 1
ATOM 865 N N . GLU A 1 108 ? 1.046 -3.289 5.371 1 98.56 108 GLU A N 1
ATOM 866 C CA . GLU A 1 108 ? -0.38 -2.998 5.484 1 98.56 108 GLU A CA 1
ATOM 867 C C . GLU A 1 108 ? -0.824 -1.999 4.418 1 98.56 108 GLU A C 1
ATOM 869 O O . GLU A 1 108 ? -0.573 -0.798 4.543 1 98.56 108 GLU A O 1
ATOM 874 N N . PRO A 1 109 ? -1.453 -2.299 3.279 1 96.56 109 PRO A N 1
ATOM 875 C CA . PRO A 1 109 ? -1.711 -1.434 2.127 1 96.56 109 PRO A CA 1
ATOM 876 C C . PRO A 1 109 ? -2.682 -0.299 2.447 1 96.56 109 PRO A C 1
ATOM 878 O O . PRO A 1 109 ? -2.549 0.803 1.907 1 96.56 109 PRO A O 1
ATOM 881 N N . ALA A 1 110 ? -3.643 -0.44 3.293 1 95.69 110 ALA A N 1
ATOM 882 C CA . ALA A 1 110 ? -4.664 0.543 3.635 1 95.69 110 ALA A CA 1
ATOM 883 C C . ALA A 1 110 ? -5.027 0.467 5.117 1 95.69 110 ALA A C 1
ATOM 885 O O . ALA A 1 110 ? -6.199 0.318 5.469 1 95.69 110 ALA A O 1
ATOM 886 N N . ASN A 1 111 ? -4 0.731 5.883 1 96.5 111 ASN A N 1
ATOM 887 C CA . ASN A 1 111 ? -4.152 0.411 7.297 1 96.5 111 ASN A CA 1
ATOM 888 C C . ASN A 1 111 ? -4.984 1.462 8.023 1 96.5 111 ASN A C 1
ATOM 890 O O . ASN A 1 111 ? -5.297 1.307 9.203 1 96.5 111 ASN A O 1
ATOM 894 N N . GLY A 1 112 ? -5.414 2.492 7.312 1 94.31 112 GLY A N 1
ATOM 895 C CA . GLY A 1 112 ? -6.383 3.424 7.871 1 94.31 112 GLY A CA 1
ATOM 896 C C . GLY A 1 112 ? -7.816 2.953 7.723 1 94.31 112 GLY A C 1
ATOM 897 O O . GLY A 1 112 ? -8.734 3.533 8.312 1 94.31 112 GLY A O 1
ATOM 898 N N . LEU A 1 113 ? -7.969 1.852 6.973 1 96.5 113 LEU A N 1
ATOM 899 C CA . LEU A 1 113 ? -9.336 1.431 6.672 1 96.5 113 LEU A CA 1
ATOM 900 C C . LEU A 1 113 ? -9.461 -0.086 6.754 1 96.5 113 LEU A C 1
ATOM 902 O O . LEU A 1 113 ? -10.531 -0.604 7.078 1 96.5 113 LEU A O 1
ATOM 906 N N . THR A 1 114 ? -8.438 -0.788 6.434 1 97.38 114 THR A N 1
ATOM 907 C CA . THR A 1 114 ? -8.484 -2.244 6.387 1 97.38 114 THR A CA 1
ATOM 908 C C . THR A 1 114 ? -7.461 -2.852 7.344 1 97.38 114 THR A C 1
ATOM 910 O O . THR A 1 114 ? -6.469 -2.207 7.688 1 97.38 114 THR A O 1
ATOM 913 N N . ASP A 1 115 ? -7.691 -4.074 7.723 1 97.5 115 ASP A N 1
ATOM 914 C CA . ASP A 1 115 ? -6.742 -4.781 8.578 1 97.5 115 ASP A CA 1
ATOM 915 C C . ASP A 1 115 ? -5.891 -5.758 7.762 1 97.5 115 ASP A C 1
ATOM 917 O O . ASP A 1 115 ? -5.203 -6.609 8.328 1 97.5 115 ASP A O 1
ATOM 921 N N . ALA A 1 116 ? -6.012 -5.672 6.461 1 95.81 116 ALA A N 1
ATOM 922 C CA . ALA A 1 116 ? -5.285 -6.598 5.59 1 95.81 116 ALA A CA 1
ATOM 923 C C . ALA A 1 116 ? -3.777 -6.465 5.789 1 95.81 116 ALA A C 1
ATOM 925 O O . ALA A 1 116 ? -3.252 -5.352 5.879 1 95.81 116 ALA A O 1
ATOM 926 N N . ARG A 1 117 ? -3.15 -7.648 5.91 1 97.94 117 ARG A N 1
ATOM 927 C CA . ARG A 1 117 ? -1.695 -7.746 5.852 1 97.94 117 ARG A CA 1
ATOM 928 C C . ARG A 1 117 ? -1.244 -8.5 4.602 1 97.94 117 ARG A C 1
ATOM 930 O O . ARG A 1 117 ? -1.818 -9.531 4.254 1 97.94 117 ARG A O 1
ATOM 937 N N . HIS A 1 118 ? -0.329 -7.887 3.93 1 98.62 118 HIS A N 1
ATOM 938 C CA . HIS A 1 118 ? 0.305 -8.516 2.779 1 98.62 118 HIS A CA 1
ATOM 939 C C . HIS A 1 118 ? 1.696 -9.031 3.129 1 98.62 118 HIS A C 1
ATOM 941 O O . HIS A 1 118 ? 2.553 -8.266 3.576 1 98.62 118 HIS A O 1
ATOM 947 N N . HIS A 1 119 ? 1.863 -10.281 2.986 1 98.81 119 HIS A N 1
ATOM 948 C CA . HIS A 1 119 ? 3.129 -10.953 3.266 1 98.81 119 HIS A CA 1
ATOM 949 C C . HIS A 1 119 ? 3.881 -11.266 1.977 1 98.81 119 HIS A C 1
ATOM 951 O O . HIS A 1 119 ? 3.418 -12.07 1.163 1 98.81 119 HIS A O 1
ATOM 957 N N . LEU A 1 120 ? 5.02 -10.664 1.811 1 98.88 120 LEU A N 1
ATOM 958 C CA . LEU A 1 120 ? 5.781 -10.789 0.573 1 98.88 120 LEU A CA 1
ATOM 959 C C . LEU A 1 120 ? 7.043 -11.617 0.792 1 98.88 120 LEU A C 1
ATOM 961 O O . LEU A 1 120 ? 7.789 -11.383 1.747 1 98.88 120 LEU A O 1
ATOM 965 N N . TYR A 1 121 ? 7.266 -12.531 -0.07 1 98.94 121 TYR A N 1
ATOM 966 C CA . TYR A 1 121 ? 8.398 -13.445 -0.027 1 98.94 121 TYR A CA 1
ATOM 967 C C . TYR A 1 121 ? 9.188 -13.398 -1.329 1 98.94 121 TYR A C 1
ATOM 969 O O . TYR A 1 121 ? 8.711 -12.867 -2.334 1 98.94 121 TYR A O 1
ATOM 977 N N . TRP A 1 122 ? 10.375 -13.938 -1.266 1 98.88 122 TRP A N 1
ATOM 978 C CA . TRP A 1 122 ? 11.156 -14.133 -2.486 1 98.88 122 TRP A CA 1
ATOM 979 C C . TRP A 1 122 ? 12.078 -15.336 -2.355 1 98.88 122 TRP A C 1
ATOM 981 O O . TRP A 1 122 ? 12.328 -15.82 -1.248 1 98.88 122 TRP A O 1
ATOM 991 N N . ALA A 1 123 ? 12.445 -15.898 -3.441 1 98.88 123 ALA A N 1
ATOM 992 C CA . ALA A 1 123 ? 13.383 -17.016 -3.516 1 98.88 123 ALA A CA 1
ATOM 993 C C . ALA A 1 123 ? 14.539 -16.688 -4.465 1 98.88 123 ALA A C 1
ATOM 995 O O . ALA A 1 123 ? 14.422 -15.805 -5.312 1 98.88 123 ALA A O 1
ATOM 996 N N . GLU A 1 124 ? 15.594 -17.391 -4.332 1 98.56 124 GLU A N 1
ATOM 997 C CA . GLU A 1 124 ? 16.75 -17.172 -5.188 1 98.56 124 GLU A CA 1
ATOM 998 C C . GLU A 1 124 ? 16.703 -18.078 -6.418 1 98.56 124 GLU A C 1
ATOM 1000 O O . GLU A 1 124 ? 17.469 -17.891 -7.363 1 98.56 124 GLU A O 1
ATOM 1005 N N . GLU A 1 125 ? 15.812 -19.062 -6.387 1 98.31 125 GLU A N 1
ATOM 1006 C CA . GLU A 1 125 ? 15.648 -20 -7.492 1 98.31 125 GLU A CA 1
ATOM 1007 C C . GLU A 1 125 ? 14.203 -20.453 -7.613 1 98.31 125 GLU A C 1
ATOM 1009 O O . GLU A 1 125 ? 13.438 -20.375 -6.648 1 98.31 125 GLU A O 1
ATOM 1014 N N . ALA A 1 126 ? 13.875 -20.875 -8.719 1 98.44 126 ALA A N 1
ATOM 1015 C CA . ALA A 1 126 ? 12.57 -21.453 -9.016 1 98.44 126 ALA A CA 1
ATOM 1016 C C . ALA A 1 126 ? 12.648 -22.422 -10.188 1 98.44 126 ALA A C 1
ATOM 1018 O O . ALA A 1 126 ? 13.586 -22.359 -10.992 1 98.44 126 ALA A O 1
ATOM 1019 N N . GLN A 1 127 ? 11.711 -23.312 -10.203 1 98.19 127 GLN A N 1
ATOM 1020 C CA . GLN A 1 127 ? 11.633 -24.297 -11.289 1 98.19 127 GLN A CA 1
ATOM 1021 C C . GLN A 1 127 ? 10.352 -24.109 -12.102 1 98.19 127 GLN A C 1
ATOM 1023 O O . GLN A 1 127 ? 9.258 -24.031 -11.531 1 98.19 127 GLN A O 1
ATOM 1028 N N . TYR A 1 128 ? 10.547 -24.062 -13.375 1 96.94 128 TYR A N 1
ATOM 1029 C CA . TYR A 1 128 ? 9.375 -24 -14.234 1 96.94 128 TYR A CA 1
ATOM 1030 C C . TYR A 1 128 ? 8.625 -25.328 -14.234 1 96.94 128 TYR A C 1
ATOM 1032 O O . TYR A 1 128 ? 9.227 -26.391 -14.477 1 96.94 128 TYR A O 1
ATOM 1040 N N . THR A 1 129 ? 7.363 -25.297 -13.961 1 96.69 129 THR A N 1
ATOM 1041 C CA . THR A 1 129 ? 6.602 -26.531 -13.82 1 96.69 129 THR A CA 1
ATOM 1042 C C . THR A 1 129 ? 5.582 -26.672 -14.945 1 96.69 129 THR A C 1
ATOM 1044 O O . THR A 1 129 ? 4.988 -27.734 -15.125 1 96.69 129 THR A O 1
ATOM 1047 N N . GLY A 1 130 ? 5.246 -25.625 -15.68 1 92.88 130 GLY A N 1
ATOM 1048 C CA . GLY A 1 130 ? 4.262 -25.625 -16.75 1 92.88 130 GLY A CA 1
ATOM 1049 C C . GLY A 1 130 ? 3.551 -24.297 -16.906 1 92.88 130 GLY A C 1
ATOM 1050 O O . GLY A 1 130 ? 3.914 -23.312 -16.266 1 92.88 130 GLY A O 1
ATOM 1051 N N . PRO A 1 131 ? 2.68 -24.266 -17.859 1 90.94 131 PRO A N 1
ATOM 1052 C CA . PRO A 1 131 ? 1.941 -23.016 -18.078 1 90.94 131 PRO A CA 1
ATOM 1053 C C . PRO A 1 131 ? 1.133 -22.594 -16.859 1 90.94 131 PRO A C 1
ATOM 1055 O O . PRO A 1 131 ? 0.681 -23.438 -16.078 1 90.94 131 PRO A O 1
ATOM 1058 N N . PRO A 1 132 ? 1.009 -21.312 -16.672 1 89.81 132 PRO A N 1
ATOM 1059 C CA . PRO A 1 132 ? 0.198 -20.828 -15.547 1 89.81 132 PRO A CA 1
ATOM 1060 C C . PRO A 1 132 ? -1.261 -21.266 -15.641 1 89.81 132 PRO A C 1
ATOM 1062 O O . PRO A 1 132 ? -1.771 -21.5 -16.734 1 89.81 132 PRO A O 1
ATOM 1065 N N . GLN A 1 133 ? -1.917 -21.406 -14.578 1 83.44 133 GLN A N 1
ATOM 1066 C CA . GLN A 1 133 ? -3.316 -21.828 -14.5 1 83.44 133 GLN A CA 1
ATOM 1067 C C . GLN A 1 133 ? -4.246 -20.672 -14.883 1 83.44 133 GLN A C 1
ATOM 1069 O O . GLN A 1 133 ? -5.32 -20.891 -15.445 1 83.44 133 GLN A O 1
ATOM 1074 N N . ASP A 1 134 ? -3.881 -19.516 -14.547 1 71 134 ASP A N 1
ATOM 1075 C CA . ASP A 1 134 ? -4.742 -18.359 -14.75 1 71 134 ASP A CA 1
ATOM 1076 C C . ASP A 1 134 ? -4.109 -17.375 -15.734 1 71 134 ASP A C 1
ATOM 1078 O O . ASP A 1 134 ? -4.047 -16.172 -15.461 1 71 134 ASP A O 1
ATOM 1082 N N . ALA A 1 135 ? -3.877 -17.859 -16.875 1 65.62 135 ALA A N 1
ATOM 1083 C CA . ALA A 1 135 ? -3.182 -17.062 -17.891 1 65.62 135 ALA A CA 1
ATOM 1084 C C . ALA A 1 135 ? -3.965 -15.805 -18.234 1 65.62 135 ALA A C 1
ATOM 1086 O O . ALA A 1 135 ? -3.391 -14.82 -18.703 1 65.62 135 ALA A O 1
ATOM 1087 N N . PHE A 1 136 ? -5.207 -15.898 -17.875 1 63.19 136 PHE A N 1
ATOM 1088 C CA . PHE A 1 136 ? -6.027 -14.758 -18.266 1 63.19 136 PHE A CA 1
ATOM 1089 C C . PHE A 1 136 ? -5.801 -13.586 -17.312 1 63.19 136 PHE A C 1
ATOM 1091 O O . PHE A 1 136 ? -6.133 -12.445 -17.625 1 63.19 136 PHE A O 1
ATOM 1098 N N . GLU A 1 137 ? -5.16 -13.836 -16.219 1 66.69 137 GLU A N 1
ATOM 1099 C CA . GLU A 1 137 ? -5.008 -12.805 -15.195 1 66.69 137 GLU A CA 1
ATOM 1100 C C . GLU A 1 137 ? -3.83 -11.891 -15.508 1 66.69 137 GLU A C 1
ATOM 1102 O O . GLU A 1 137 ? -3.787 -10.75 -15.055 1 66.69 137 GLU A O 1
ATOM 1107 N N . SER A 1 138 ? -2.951 -12.523 -16.328 1 73.5 138 SER A N 1
ATOM 1108 C CA . SER A 1 138 ? -1.768 -11.75 -16.672 1 73.5 138 SER A CA 1
ATOM 1109 C C . SER A 1 138 ? -1.471 -11.836 -18.172 1 73.5 138 SER A C 1
ATOM 1111 O O . SER A 1 138 ? -1.702 -12.867 -18.797 1 73.5 138 SER A O 1
ATOM 1113 N N . SER A 1 139 ? -0.97 -10.703 -18.656 1 74.19 139 SER A N 1
ATOM 1114 C CA . SER A 1 139 ? -0.734 -10.625 -20.094 1 74.19 139 SER A CA 1
ATOM 1115 C C . SER A 1 139 ? 0.684 -11.07 -20.438 1 74.19 139 SER A C 1
ATOM 1117 O O . SER A 1 139 ? 0.931 -11.562 -21.547 1 74.19 139 SER A O 1
ATOM 1119 N N . ARG A 1 140 ? 1.574 -10.797 -19.422 1 89.62 140 ARG A N 1
ATOM 1120 C CA . ARG A 1 140 ? 2.984 -11.086 -19.656 1 89.62 140 ARG A CA 1
ATOM 1121 C C . ARG A 1 140 ? 3.682 -11.492 -18.359 1 89.62 140 ARG A C 1
ATOM 1123 O O . ARG A 1 140 ? 3.266 -11.094 -17.281 1 89.62 140 ARG A O 1
ATOM 1130 N N . ARG A 1 141 ? 4.598 -12.383 -18.516 1 94.62 141 ARG A N 1
ATOM 1131 C CA . ARG A 1 141 ? 5.57 -12.727 -17.484 1 94.62 141 ARG A CA 1
ATOM 1132 C C . ARG A 1 141 ? 6.996 -12.477 -17.969 1 94.62 141 ARG A C 1
ATOM 1134 O O . ARG A 1 141 ? 7.379 -12.93 -19.062 1 94.62 141 ARG A O 1
ATOM 1141 N N . GLU A 1 142 ? 7.75 -11.68 -17.234 1 97.06 142 GLU A N 1
ATOM 1142 C CA . GLU A 1 142 ? 9.078 -11.305 -17.719 1 97.06 142 GLU A CA 1
ATOM 1143 C C . GLU A 1 142 ? 10.086 -11.25 -16.562 1 97.06 142 GLU A C 1
ATOM 1145 O O . GLU A 1 142 ? 9.719 -10.969 -15.422 1 97.06 142 GLU A O 1
ATOM 1150 N N . TRP A 1 143 ? 11.242 -11.625 -16.953 1 98.31 143 TRP A N 1
ATOM 1151 C CA . TRP A 1 143 ? 12.398 -11.359 -16.094 1 98.31 143 TRP A CA 1
ATOM 1152 C C . TRP A 1 143 ? 12.898 -9.93 -16.297 1 98.31 143 TRP A C 1
ATOM 1154 O O . TRP A 1 143 ? 13.312 -9.555 -17.391 1 98.31 143 TRP A O 1
ATOM 1164 N N . ILE A 1 144 ? 12.852 -9.156 -15.234 1 98.69 144 ILE A N 1
ATOM 1165 C CA . ILE A 1 144 ? 13.211 -7.742 -15.312 1 98.69 144 ILE A CA 1
ATOM 1166 C C . ILE A 1 144 ? 14.445 -7.469 -14.461 1 98.69 144 ILE A C 1
ATOM 1168 O O . ILE A 1 144 ? 14.492 -7.84 -13.289 1 98.69 144 ILE A O 1
ATOM 1172 N N . PRO A 1 145 ? 15.477 -6.859 -15.016 1 98.88 145 PRO A N 1
ATOM 1173 C CA . PRO A 1 145 ? 16.625 -6.496 -14.18 1 98.88 145 PRO A CA 1
ATOM 1174 C C . PRO A 1 145 ? 16.25 -5.617 -12.992 1 98.88 145 PRO A C 1
ATOM 1176 O O . PRO A 1 145 ? 15.562 -4.605 -13.164 1 98.88 145 PRO A O 1
ATOM 1179 N N . LEU A 1 146 ? 16.703 -5.953 -11.805 1 98.69 146 LEU A N 1
ATOM 1180 C CA . LEU A 1 146 ? 16.406 -5.207 -10.594 1 98.69 146 LEU A CA 1
ATOM 1181 C C . LEU A 1 146 ? 16.906 -3.773 -10.695 1 98.69 146 LEU A C 1
ATOM 1183 O O . LEU A 1 146 ? 16.328 -2.859 -10.102 1 98.69 146 LEU A O 1
ATOM 1187 N N . LYS A 1 147 ? 17.938 -3.59 -11.453 1 98.62 147 LYS A N 1
ATOM 1188 C CA . LYS A 1 147 ? 18.531 -2.264 -11.57 1 98.62 147 LYS A CA 1
ATOM 1189 C C . LYS A 1 147 ? 17.562 -1.27 -12.188 1 98.62 147 LYS A C 1
ATOM 1191 O O . LYS A 1 147 ? 17.719 -0.056 -12.031 1 98.62 147 LYS A O 1
ATOM 1196 N N . LEU A 1 148 ? 16.484 -1.687 -12.875 1 98.69 148 LEU A N 1
ATOM 1197 C CA . LEU A 1 148 ? 15.531 -0.829 -13.562 1 98.69 148 LEU A CA 1
ATOM 1198 C C . LEU A 1 148 ? 14.367 -0.464 -12.648 1 98.69 148 LEU A C 1
ATOM 1200 O O . LEU A 1 148 ? 13.578 0.427 -12.969 1 98.69 148 LEU A O 1
ATOM 1204 N N . VAL A 1 149 ? 14.266 -1.079 -11.492 1 98.69 149 VAL A N 1
ATOM 1205 C CA . VAL A 1 149 ? 13.078 -1.065 -10.648 1 98.69 149 VAL A CA 1
ATOM 1206 C C . VAL A 1 149 ? 12.773 0.365 -10.211 1 98.69 149 VAL A C 1
ATOM 1208 O O . VAL A 1 149 ? 11.641 0.831 -10.336 1 98.69 149 VAL A O 1
ATOM 1211 N N . PRO A 1 150 ? 13.773 1.124 -9.711 1 98.56 150 PRO A N 1
ATOM 1212 C CA . PRO A 1 150 ? 13.422 2.475 -9.266 1 98.56 150 PRO A CA 1
ATOM 1213 C C . PRO A 1 150 ? 12.844 3.336 -10.391 1 98.56 150 PRO A C 1
ATOM 1215 O O . PRO A 1 150 ? 11.867 4.055 -10.18 1 98.56 150 PRO A O 1
ATOM 1218 N N . ASP A 1 151 ? 13.367 3.215 -11.594 1 98.56 151 ASP A N 1
ATOM 1219 C CA . ASP A 1 151 ? 12.891 3.99 -12.734 1 98.56 151 ASP A CA 1
ATOM 1220 C C . ASP A 1 151 ? 11.492 3.537 -13.156 1 98.56 151 ASP A C 1
ATOM 1222 O O . ASP A 1 151 ? 10.648 4.363 -13.516 1 98.56 151 ASP A O 1
ATOM 1226 N N . MET A 1 152 ? 11.273 2.27 -13.148 1 98.75 152 MET A N 1
ATOM 1227 C CA . MET A 1 152 ? 9.969 1.718 -13.492 1 98.75 152 MET A CA 1
ATOM 1228 C C . MET A 1 152 ? 8.891 2.232 -12.539 1 98.75 152 MET A C 1
ATOM 1230 O O . MET A 1 152 ? 7.801 2.604 -12.977 1 98.75 152 MET A O 1
ATOM 1234 N N . ILE A 1 153 ? 9.266 2.277 -11.258 1 98.62 153 ILE A N 1
ATOM 1235 C CA . ILE A 1 153 ? 8.328 2.748 -10.242 1 98.62 153 ILE A CA 1
ATOM 1236 C C . ILE A 1 153 ? 8.078 4.246 -10.43 1 98.62 153 ILE A C 1
ATOM 1238 O O . ILE A 1 153 ? 6.941 4.707 -10.352 1 98.62 153 ILE A O 1
ATOM 1242 N N . ALA A 1 154 ? 9.094 4.977 -10.734 1 97.31 154 ALA A N 1
ATOM 1243 C CA . ALA A 1 154 ? 8.977 6.414 -10.953 1 97.31 154 ALA A CA 1
ATOM 1244 C C . ALA A 1 154 ? 8.086 6.715 -12.164 1 97.31 154 ALA A C 1
ATOM 1246 O O . ALA A 1 154 ? 7.379 7.723 -12.188 1 97.31 154 ALA A O 1
ATOM 1247 N N . ARG A 1 155 ? 8.055 5.824 -13.094 1 97.31 155 ARG A N 1
ATOM 1248 C CA . ARG A 1 155 ? 7.285 6.02 -14.32 1 97.31 155 ARG A CA 1
ATOM 1249 C C . ARG A 1 155 ? 5.855 5.516 -14.156 1 97.31 155 ARG A C 1
ATOM 1251 O O . ARG A 1 155 ? 5.066 5.551 -15.102 1 97.31 155 ARG A O 1
ATOM 1258 N N . GLY A 1 156 ? 5.551 4.969 -13.047 1 97.38 156 GLY A N 1
ATOM 1259 C CA . GLY A 1 156 ? 4.188 4.531 -12.781 1 97.38 156 GLY A CA 1
ATOM 1260 C C . GLY A 1 156 ? 3.9 3.135 -13.297 1 97.38 156 GLY A C 1
ATOM 1261 O O . GLY A 1 156 ? 2.738 2.744 -13.43 1 97.38 156 GLY A O 1
ATOM 1262 N N . GLU A 1 157 ? 4.922 2.316 -13.516 1 98.31 157 GLU A N 1
ATOM 1263 C CA . GLU A 1 157 ? 4.75 0.985 -14.094 1 98.31 157 GLU A CA 1
ATOM 1264 C C . GLU A 1 157 ? 4.52 -0.06 -13 1 98.31 157 GLU A C 1
ATOM 1266 O O . GLU A 1 157 ? 4.293 -1.234 -13.305 1 98.31 157 GLU A O 1
ATOM 1271 N N . VAL A 1 158 ? 4.621 0.296 -11.758 1 98.56 158 VAL A N 1
ATOM 1272 C CA . VAL A 1 158 ? 4.312 -0.528 -10.594 1 98.56 158 VAL A CA 1
ATOM 1273 C C . VAL A 1 158 ? 3.344 0.217 -9.672 1 98.56 158 VAL A C 1
ATOM 1275 O O . VAL A 1 158 ? 3.734 0.69 -8.602 1 98.56 158 VAL A O 1
ATOM 1278 N N . PRO A 1 159 ? 2.119 0.211 -10.008 1 98.25 159 PRO A N 1
ATOM 1279 C CA . PRO A 1 159 ? 1.176 1.1 -9.328 1 98.25 159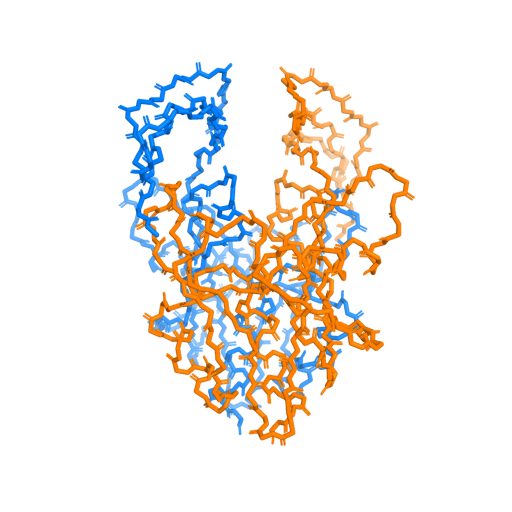 PRO A CA 1
ATOM 1280 C C . PRO A 1 159 ? 0.845 0.632 -7.91 1 98.25 159 PRO A C 1
ATOM 1282 O O . PRO A 1 159 ? 0.533 1.452 -7.043 1 98.25 159 PRO A O 1
ATOM 1285 N N . ALA A 1 160 ? 0.871 -0.653 -7.633 1 98.5 160 ALA A N 1
ATOM 1286 C CA . ALA A 1 160 ? 0.51 -1.157 -6.309 1 98.5 160 ALA A CA 1
ATOM 1287 C C . ALA A 1 160 ? 1.58 -0.811 -5.277 1 98.5 160 ALA A C 1
ATOM 1289 O O . ALA A 1 160 ? 2.758 -1.12 -5.469 1 98.5 160 ALA A O 1
ATOM 1290 N N . ALA A 1 161 ? 1.16 -0.268 -4.199 1 98.62 161 ALA A N 1
ATOM 1291 C CA . ALA A 1 161 ? 2.092 0.216 -3.184 1 98.62 161 ALA A CA 1
ATOM 1292 C C . ALA A 1 161 ? 2.934 -0.926 -2.623 1 98.62 161 ALA A C 1
ATOM 1294 O O . ALA A 1 161 ? 4.145 -0.782 -2.443 1 98.62 161 ALA A O 1
ATOM 1295 N N . ASN A 1 162 ? 2.299 -2.029 -2.299 1 98.62 162 ASN A N 1
ATOM 1296 C CA . ASN A 1 162 ? 3.02 -3.156 -1.717 1 98.62 162 ASN A CA 1
ATOM 1297 C C . ASN A 1 162 ? 4.047 -3.729 -2.689 1 98.62 162 ASN A C 1
ATOM 1299 O O . ASN A 1 162 ? 5.137 -4.137 -2.281 1 98.62 162 ASN A O 1
ATOM 1303 N N . MET A 1 163 ? 3.723 -3.73 -3.994 1 98.75 163 MET A N 1
ATOM 1304 C CA . MET A 1 163 ? 4.66 -4.211 -5.008 1 98.75 163 MET A CA 1
ATOM 1305 C C . MET A 1 163 ? 5.852 -3.268 -5.133 1 98.75 163 MET A C 1
ATOM 1307 O O . MET A 1 163 ? 6.996 -3.715 -5.242 1 98.75 163 MET A O 1
ATOM 1311 N N . ALA A 1 164 ? 5.547 -1.973 -5.109 1 98.88 164 ALA A N 1
ATOM 1312 C CA . ALA A 1 164 ? 6.617 -0.984 -5.176 1 98.88 164 ALA A CA 1
ATOM 1313 C C . ALA A 1 164 ? 7.57 -1.129 -3.992 1 98.88 164 ALA A C 1
ATOM 1315 O O . ALA A 1 164 ? 8.789 -1.146 -4.168 1 98.88 164 ALA A O 1
ATOM 1316 N N . ALA A 1 165 ? 7.023 -1.298 -2.83 1 98.88 165 ALA A N 1
ATOM 1317 C CA . ALA A 1 165 ? 7.844 -1.463 -1.634 1 98.88 165 ALA A CA 1
ATOM 1318 C C . ALA A 1 165 ? 8.703 -2.725 -1.725 1 98.88 165 ALA A C 1
ATOM 1320 O O . ALA A 1 165 ? 9.898 -2.691 -1.438 1 98.88 165 ALA A O 1
ATOM 1321 N N . ALA A 1 166 ? 8.094 -3.787 -2.098 1 98.88 166 ALA A N 1
ATOM 1322 C CA . ALA A 1 166 ? 8.789 -5.07 -2.191 1 98.88 166 ALA A CA 1
ATOM 1323 C C . ALA A 1 166 ? 9.953 -4.988 -3.172 1 98.88 166 ALA A C 1
ATOM 1325 O O . ALA A 1 166 ? 11.07 -5.422 -2.859 1 98.88 166 ALA A O 1
ATOM 1326 N N . LEU A 1 167 ? 9.664 -4.402 -4.324 1 98.94 167 LEU A N 1
ATOM 1327 C CA . LEU A 1 167 ? 10.672 -4.363 -5.379 1 98.94 167 LEU A CA 1
ATOM 1328 C C . LEU A 1 167 ? 11.812 -3.422 -5.004 1 98.94 167 LEU A C 1
ATOM 1330 O O . LEU A 1 167 ? 12.977 -3.707 -5.293 1 98.94 167 LEU A O 1
ATOM 1334 N N . LEU A 1 168 ? 11.492 -2.332 -4.398 1 98.88 168 LEU A N 1
ATOM 1335 C CA . LEU A 1 168 ? 12.547 -1.428 -3.947 1 98.88 168 LEU A CA 1
ATOM 1336 C C . LEU A 1 168 ? 13.398 -2.086 -2.871 1 98.88 168 LEU A C 1
ATOM 1338 O O . LEU A 1 168 ? 14.617 -1.879 -2.826 1 98.88 168 LEU A O 1
ATOM 1342 N N . MET A 1 169 ? 12.734 -2.869 -1.993 1 98.81 169 MET A N 1
ATOM 1343 C CA . MET A 1 169 ? 13.492 -3.588 -0.976 1 98.81 169 MET A CA 1
ATOM 1344 C C . MET A 1 169 ? 14.406 -4.625 -1.615 1 98.81 169 MET A C 1
ATOM 1346 O O . MET A 1 169 ? 15.57 -4.754 -1.229 1 98.81 169 MET A O 1
ATOM 1350 N N . LEU A 1 170 ? 13.898 -5.359 -2.592 1 98.69 170 LEU A N 1
ATOM 1351 C CA . LEU A 1 170 ? 14.727 -6.332 -3.301 1 98.69 170 LEU A CA 1
ATOM 1352 C C . LEU A 1 170 ? 15.906 -5.648 -3.984 1 98.69 170 LEU A C 1
ATOM 1354 O O . LEU A 1 170 ? 17.031 -6.16 -3.955 1 98.69 170 LEU A O 1
ATOM 1358 N N . HIS A 1 171 ? 15.57 -4.539 -4.621 1 98.69 171 HIS A N 1
ATOM 1359 C CA . HIS A 1 171 ? 16.625 -3.738 -5.246 1 98.69 171 HIS A CA 1
ATOM 1360 C C . HIS A 1 171 ? 17.719 -3.385 -4.246 1 98.69 171 HIS A C 1
ATOM 1362 O O . HIS A 1 171 ? 18.906 -3.533 -4.539 1 98.69 171 HIS A O 1
ATOM 1368 N N . HIS A 1 172 ? 17.344 -2.977 -3.096 1 98 172 HIS A N 1
ATOM 1369 C CA . HIS A 1 172 ? 18.281 -2.604 -2.043 1 98 172 HIS A CA 1
ATOM 1370 C C . HIS A 1 172 ? 19.094 -3.807 -1.577 1 98 172 HIS A C 1
ATOM 1372 O O . HIS A 1 172 ? 20.312 -3.707 -1.383 1 98 172 HIS A O 1
ATOM 1378 N N . LEU A 1 173 ? 18.469 -4.926 -1.427 1 97.19 173 LEU A N 1
ATOM 1379 C CA . LEU A 1 173 ? 19.094 -6.113 -0.862 1 97.19 173 LEU A CA 1
ATOM 1380 C C . LEU A 1 173 ? 20.094 -6.723 -1.848 1 97.19 173 LEU A C 1
ATOM 1382 O O . LEU A 1 173 ? 21.109 -7.281 -1.441 1 97.19 173 LEU A O 1
ATOM 1386 N N . ARG A 1 174 ? 19.781 -6.602 -3.102 1 97.44 174 ARG A N 1
ATOM 1387 C CA . ARG A 1 174 ? 20.516 -7.387 -4.09 1 97.44 174 ARG A CA 1
ATOM 1388 C C . ARG A 1 174 ? 21.562 -6.535 -4.809 1 97.44 174 ARG A C 1
ATOM 1390 O O . ARG A 1 174 ? 22.469 -7.066 -5.438 1 97.44 174 ARG A O 1
ATOM 1397 N N . LEU A 1 175 ? 21.375 -5.219 -4.832 1 95.38 175 LEU A N 1
ATOM 1398 C CA . LEU A 1 175 ? 22.281 -4.344 -5.57 1 95.38 175 LEU A CA 1
ATOM 1399 C C . LEU A 1 175 ? 22.938 -3.332 -4.641 1 95.38 175 LEU A C 1
ATOM 1401 O O . LEU A 1 175 ? 24.125 -3.021 -4.793 1 95.38 175 LEU A O 1
ATOM 1405 N N . MET B 1 1 ? -4.484 -9.203 -20.906 1 76.06 1 MET B N 1
ATOM 1406 C CA . MET B 1 1 ? -5.648 -8.688 -21.625 1 76.06 1 MET B CA 1
ATOM 1407 C C . MET B 1 1 ? -6.473 -7.762 -20.734 1 76.06 1 MET B C 1
ATOM 1409 O O . MET B 1 1 ? -6.441 -7.887 -19.516 1 76.06 1 MET B O 1
ATOM 1413 N N . GLN B 1 2 ? -7.262 -6.879 -21.328 1 81.56 2 GLN B N 1
ATOM 1414 C CA . GLN B 1 2 ? -7.934 -5.797 -20.609 1 81.56 2 GLN B CA 1
ATOM 1415 C C . GLN B 1 2 ? -9.258 -6.27 -20.016 1 81.56 2 GLN B C 1
ATOM 1417 O O . GLN B 1 2 ? -9.992 -7.027 -20.656 1 81.56 2 GLN B O 1
ATOM 1422 N N . TRP B 1 3 ? -9.508 -6.031 -18.781 1 86.5 3 TRP B N 1
ATOM 1423 C CA . TRP B 1 3 ? -10.797 -6.188 -18.109 1 86.5 3 TRP B CA 1
ATOM 1424 C C . TRP B 1 3 ? -11.617 -4.906 -18.203 1 86.5 3 TRP B C 1
ATOM 1426 O O . TRP B 1 3 ? -11.086 -3.807 -18.031 1 86.5 3 TRP B O 1
ATOM 1436 N N . THR B 1 4 ? -12.914 -5.117 -18.562 1 87.38 4 THR B N 1
ATOM 1437 C CA . THR B 1 4 ? -13.75 -3.941 -18.766 1 87.38 4 THR B CA 1
ATOM 1438 C C . THR B 1 4 ? -14.859 -3.881 -17.719 1 87.38 4 THR B C 1
ATOM 1440 O O . THR B 1 4 ? -15.602 -4.852 -17.531 1 87.38 4 THR B O 1
ATOM 1443 N N . ASN B 1 5 ? -14.945 -2.84 -16.969 1 91.81 5 ASN B N 1
ATOM 1444 C CA . ASN B 1 5 ? -16.062 -2.58 -16.078 1 91.81 5 ASN B CA 1
ATOM 1445 C C . ASN B 1 5 ? -17.297 -2.092 -16.844 1 91.81 5 ASN B C 1
ATOM 1447 O O . ASN B 1 5 ? -17.328 -0.956 -17.312 1 91.81 5 ASN B O 1
ATOM 1451 N N . LEU B 1 6 ? -18.328 -2.9 -16.938 1 92.81 6 LEU B N 1
ATOM 1452 C CA . LEU B 1 6 ? -19.5 -2.59 -17.75 1 92.81 6 LEU B CA 1
ATOM 1453 C C . LEU B 1 6 ? -20.5 -1.745 -16.969 1 92.81 6 LEU B C 1
ATOM 1455 O O . LEU B 1 6 ? -21.156 -0.875 -17.547 1 92.81 6 LEU B O 1
ATOM 1459 N N . SER B 1 7 ? -20.594 -2.092 -15.727 1 94.38 7 SER B N 1
ATOM 1460 C CA . SER B 1 7 ? -21.516 -1.374 -14.852 1 94.38 7 SER B CA 1
ATOM 1461 C C . SER B 1 7 ? -21.203 -1.619 -13.383 1 94.38 7 SER B C 1
ATOM 1463 O O . SER B 1 7 ? -20.484 -2.564 -13.047 1 94.38 7 SER B O 1
ATOM 1465 N N . GLU B 1 8 ? -21.656 -0.662 -12.547 1 95.56 8 GLU B N 1
ATOM 1466 C CA . GLU B 1 8 ? -21.547 -0.809 -11.102 1 95.56 8 GLU B CA 1
ATOM 1467 C C . GLU B 1 8 ? -22.875 -0.537 -10.398 1 95.56 8 GLU B C 1
ATOM 1469 O O . GLU B 1 8 ? -23.594 0.386 -10.773 1 95.56 8 GLU B O 1
ATOM 1474 N N . GLN B 1 9 ? -23.109 -1.414 -9.484 1 97.31 9 GLN B N 1
ATOM 1475 C CA . GLN B 1 9 ? -24.25 -1.204 -8.594 1 97.31 9 GLN B CA 1
ATOM 1476 C C . GLN B 1 9 ? -23.781 -0.899 -7.172 1 97.31 9 GLN B C 1
ATOM 1478 O O . GLN B 1 9 ? -23.031 -1.675 -6.578 1 97.31 9 GLN B O 1
ATOM 1483 N N . ASN B 1 10 ? -24.25 0.212 -6.629 1 97.25 10 ASN B N 1
ATOM 1484 C CA . ASN B 1 10 ? -23.938 0.54 -5.242 1 97.25 10 ASN B CA 1
ATOM 1485 C C . ASN B 1 10 ? -24.656 -0.395 -4.27 1 97.25 10 ASN B C 1
ATOM 1487 O O . ASN B 1 10 ? -25.891 -0.505 -4.297 1 97.25 10 ASN B O 1
ATOM 1491 N N . VAL B 1 11 ? -23.906 -1.057 -3.373 1 97.75 11 VAL B N 1
ATOM 1492 C CA . VAL B 1 11 ? -24.531 -2.025 -2.477 1 97.75 11 VAL B CA 1
ATOM 1493 C C . VAL B 1 11 ? -24.406 -1.545 -1.032 1 97.75 11 VAL B C 1
ATOM 1495 O O . VAL B 1 11 ? -25.141 -2.002 -0.157 1 97.75 11 VAL B O 1
ATOM 1498 N N . TYR B 1 12 ? -23.5 -0.683 -0.758 1 97.75 12 TYR B N 1
ATOM 1499 C CA . TYR B 1 12 ? -23.312 -0.061 0.549 1 97.75 12 TYR B CA 1
ATOM 1500 C C . TYR B 1 12 ? -22.562 1.254 0.426 1 97.75 12 TYR B C 1
ATOM 1502 O O . TYR B 1 12 ? -21.656 1.383 -0.406 1 97.75 12 TYR B O 1
ATOM 1510 N N . GLN B 1 13 ? -22.938 2.256 1.195 1 97.06 13 GLN B N 1
ATOM 1511 C CA . GLN B 1 13 ? -22.172 3.492 1.176 1 97.06 13 GLN B CA 1
ATOM 1512 C C . GLN B 1 13 ? -22.281 4.238 2.502 1 97.06 13 GLN B C 1
ATOM 1514 O O . GLN B 1 13 ? -23.25 4.043 3.244 1 97.06 13 GLN B O 1
ATOM 1519 N N . ASN B 1 14 ? -21.359 4.934 2.838 1 94.88 14 ASN B N 1
ATOM 1520 C CA . ASN B 1 14 ? -21.344 5.93 3.9 1 94.88 14 ASN B CA 1
ATOM 1521 C C . ASN B 1 14 ? -20.609 7.199 3.465 1 94.88 14 ASN B C 1
ATOM 1523 O O . ASN B 1 14 ? -20.359 7.398 2.275 1 94.88 14 ASN B O 1
ATOM 1527 N N . ARG B 1 15 ? -20.391 8.07 4.363 1 91.62 15 ARG B N 1
ATOM 1528 C CA . ARG B 1 15 ? -19.828 9.367 4.016 1 91.62 15 ARG B CA 1
ATOM 1529 C C . ARG B 1 15 ? -18.375 9.234 3.537 1 91.62 15 ARG B C 1
ATOM 1531 O O . ARG B 1 15 ? -17.875 10.102 2.834 1 91.62 15 ARG B O 1
ATOM 1538 N N . TRP B 1 16 ? -17.812 8.094 3.785 1 92.62 16 TRP B N 1
ATOM 1539 C CA . TRP B 1 16 ? -16.375 7.973 3.564 1 92.62 16 TRP B CA 1
ATOM 1540 C C . TRP B 1 16 ? -16.078 7.148 2.316 1 92.62 16 TRP B C 1
ATOM 1542 O O . TRP B 1 16 ? -15.117 7.414 1.598 1 92.62 16 TRP B O 1
ATOM 1552 N N . PHE B 1 17 ? -16.953 6.086 2.105 1 96.44 17 PHE B N 1
ATOM 1553 C CA . PHE B 1 17 ? -16.688 5.223 0.959 1 96.44 17 PHE B CA 1
ATOM 1554 C C . PHE B 1 17 ? -17.953 4.531 0.492 1 96.44 17 PHE B C 1
ATOM 1556 O O . PHE B 1 17 ? -18.984 4.586 1.171 1 96.44 17 PHE B O 1
ATOM 1563 N N . ARG B 1 18 ? -17.875 4.004 -0.757 1 97.75 18 ARG B N 1
ATOM 1564 C CA . ARG B 1 18 ? -18.938 3.219 -1.366 1 97.75 18 ARG B CA 1
ATOM 1565 C C . ARG B 1 18 ? -18.453 1.835 -1.771 1 97.75 18 ARG B C 1
ATOM 1567 O O . ARG B 1 18 ? -17.328 1.694 -2.281 1 97.75 18 ARG B O 1
ATOM 1574 N N . VAL B 1 19 ? -19.297 0.865 -1.503 1 97.75 19 VAL B N 1
ATOM 1575 C CA . VAL B 1 19 ? -19.062 -0.492 -1.99 1 97.75 19 VAL B CA 1
ATOM 1576 C C . VAL B 1 19 ? -19.953 -0.763 -3.201 1 97.75 19 VAL B C 1
ATOM 1578 O O . VAL B 1 19 ? -21.188 -0.7 -3.102 1 97.75 19 VAL B O 1
ATOM 1581 N N . ASN B 1 20 ? -19.344 -1.049 -4.305 1 98.06 20 ASN B N 1
ATOM 1582 C CA . ASN B 1 20 ? -20.078 -1.348 -5.531 1 98.06 20 ASN B CA 1
ATOM 1583 C C . ASN B 1 20 ? -19.844 -2.783 -5.988 1 98.06 20 ASN B C 1
ATOM 1585 O O . ASN B 1 20 ? -18.781 -3.359 -5.723 1 98.06 20 ASN B O 1
ATOM 1589 N N . LEU B 1 21 ? -20.812 -3.365 -6.574 1 97.44 21 LEU B N 1
ATOM 1590 C CA . LEU B 1 21 ? -20.688 -4.605 -7.336 1 97.44 21 LEU B CA 1
ATOM 1591 C C . LEU B 1 21 ? -20.562 -4.32 -8.828 1 97.44 21 LEU B C 1
ATOM 1593 O O . LEU B 1 21 ? -21.484 -3.777 -9.445 1 97.44 21 LEU B O 1
ATOM 1597 N N . ALA B 1 22 ? -19.484 -4.664 -9.352 1 96.62 22 ALA B N 1
ATOM 1598 C CA . ALA B 1 22 ? -19.203 -4.379 -10.758 1 96.62 22 ALA B CA 1
ATOM 1599 C C . ALA B 1 22 ? -19.438 -5.613 -11.625 1 96.62 22 ALA B C 1
ATOM 1601 O O . ALA B 1 22 ? -19.109 -6.73 -11.227 1 96.62 22 ALA B O 1
ATOM 1602 N N . ASP B 1 23 ? -20.016 -5.363 -12.758 1 96.69 23 ASP B N 1
ATOM 1603 C CA . 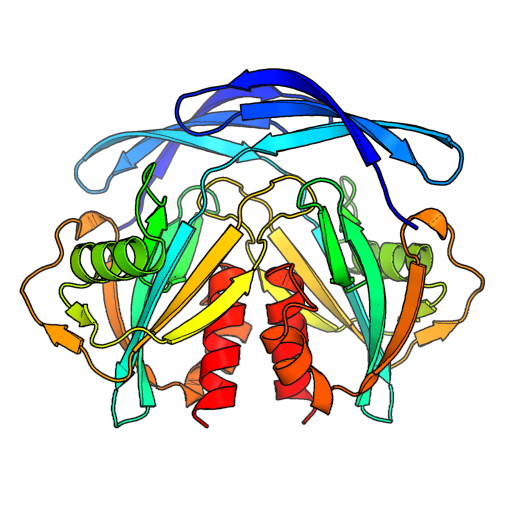ASP B 1 23 ? -20.062 -6.348 -13.836 1 96.69 23 ASP B CA 1
ATOM 1604 C C . ASP B 1 23 ? -18.859 -6.215 -14.75 1 96.69 23 ASP B C 1
ATOM 1606 O O . ASP B 1 23 ? -18.766 -5.273 -15.547 1 96.69 23 ASP B O 1
ATOM 1610 N N . VAL B 1 24 ? -17.953 -7.188 -14.609 1 94.19 24 VAL B N 1
ATOM 1611 C CA . VAL B 1 24 ? -16.688 -7.074 -15.32 1 94.19 24 VAL B CA 1
ATOM 1612 C C . VAL B 1 24 ? -16.641 -8.078 -16.469 1 94.19 24 VAL B C 1
ATOM 1614 O O . VAL B 1 24 ? -16.922 -9.266 -16.281 1 94.19 24 VAL B O 1
ATOM 1617 N N . GLU B 1 25 ? -16.391 -7.555 -17.625 1 92.06 25 GLU B N 1
ATOM 1618 C CA . GLU B 1 25 ? -16.188 -8.414 -18.797 1 92.06 25 GLU B CA 1
ATOM 1619 C C . GLU B 1 25 ? -14.727 -8.773 -18.984 1 92.06 25 GLU B C 1
ATOM 1621 O O . GLU B 1 25 ? -13.859 -7.895 -19 1 92.06 25 GLU B O 1
ATOM 1626 N N . LEU B 1 26 ? -14.516 -10.078 -19.094 1 86.5 26 LEU B N 1
ATOM 1627 C CA . LEU B 1 26 ? -13.164 -10.578 -19.312 1 86.5 26 LEU B CA 1
ATOM 1628 C C . LEU B 1 26 ? -12.836 -10.648 -20.797 1 86.5 26 LEU B C 1
ATOM 1630 O O . LEU B 1 26 ? -13.727 -10.516 -21.641 1 86.5 26 LEU B O 1
ATOM 1634 N N . PRO B 1 27 ? -11.594 -10.781 -21.109 1 80.31 27 PRO B N 1
ATOM 1635 C CA . PRO B 1 27 ? -11.203 -10.828 -22.516 1 80.31 27 PRO B CA 1
ATOM 1636 C C . PRO B 1 27 ? -11.883 -11.961 -23.281 1 80.31 27 PRO B C 1
ATOM 1638 O O . PRO B 1 27 ? -12.102 -11.852 -24.5 1 80.31 27 PRO B O 1
ATOM 1641 N N . ASP B 1 28 ? -12.227 -13.008 -22.609 1 82.12 28 ASP B N 1
ATOM 1642 C CA . ASP B 1 28 ? -12.844 -14.148 -23.281 1 82.12 28 ASP B CA 1
ATOM 1643 C C . ASP B 1 28 ? -14.359 -13.953 -23.406 1 82.12 28 ASP B C 1
ATOM 1645 O O . ASP B 1 28 ? -15.07 -14.844 -23.875 1 82.12 28 ASP B O 1
ATOM 1649 N N . GLY B 1 29 ? -14.805 -12.859 -22.969 1 84.94 29 GLY B N 1
ATOM 1650 C CA . GLY B 1 29 ? -16.203 -12.523 -23.109 1 84.94 29 GLY B CA 1
ATOM 1651 C C . GLY B 1 29 ? -17.047 -12.898 -21.906 1 84.94 29 GLY B C 1
ATOM 1652 O O . GLY B 1 29 ? -18.188 -12.453 -21.766 1 84.94 29 GLY B O 1
ATOM 1653 N N . SER B 1 30 ? -16.453 -13.664 -21.031 1 88.81 30 SER B N 1
ATOM 1654 C CA . SER B 1 30 ? -17.172 -14.039 -19.828 1 88.81 30 SER B CA 1
ATOM 1655 C C . SER B 1 30 ? -17.266 -12.875 -18.844 1 88.81 30 SER B C 1
ATOM 1657 O O . SER B 1 30 ? -16.531 -11.898 -18.969 1 88.81 30 SER B O 1
ATOM 1659 N N . HIS B 1 31 ? -18.281 -13.039 -17.984 1 90.94 31 HIS B N 1
ATOM 1660 C CA . HIS B 1 31 ? -18.5 -11.984 -17 1 90.94 31 HIS B CA 1
ATOM 1661 C C . HIS B 1 31 ? -18.234 -12.492 -15.578 1 90.94 31 HIS B C 1
ATOM 1663 O O . HIS B 1 31 ? -18.438 -13.672 -15.289 1 90.94 31 HIS B O 1
ATOM 1669 N N . LEU B 1 32 ? -17.703 -11.555 -14.844 1 91 32 LEU B N 1
ATOM 1670 C CA . LEU B 1 32 ? -17.594 -11.844 -13.414 1 91 32 LEU B CA 1
ATOM 1671 C C . LEU B 1 32 ? -18.047 -10.656 -12.578 1 91 32 LEU B C 1
ATOM 1673 O O . LEU B 1 32 ? -17.906 -9.5 -13.008 1 91 32 LEU B O 1
ATOM 1677 N N . ASP B 1 33 ? -18.688 -11.008 -11.453 1 93.38 33 ASP B N 1
ATOM 1678 C CA . ASP B 1 33 ? -18.984 -9.984 -10.461 1 93.38 33 ASP B CA 1
ATOM 1679 C C . ASP B 1 33 ? -17.797 -9.719 -9.547 1 93.38 33 ASP B C 1
ATOM 1681 O O . ASP B 1 33 ? -17.125 -10.656 -9.109 1 93.38 33 ASP B O 1
ATOM 1685 N N . HIS B 1 34 ? -17.547 -8.438 -9.43 1 95.56 34 HIS B N 1
ATOM 1686 C CA . HIS B 1 34 ? -16.438 -8.055 -8.57 1 95.56 34 HIS B CA 1
ATOM 1687 C C . HIS B 1 34 ? -16.797 -6.848 -7.707 1 95.56 34 HIS B C 1
ATOM 1689 O O . HIS B 1 34 ? -17.359 -5.867 -8.211 1 95.56 34 HIS B O 1
ATOM 1695 N N . PHE B 1 35 ? -16.453 -6.918 -6.496 1 96.56 35 PHE B N 1
ATOM 1696 C CA . PHE B 1 35 ? -16.703 -5.781 -5.613 1 96.56 35 PHE B CA 1
ATOM 1697 C C . PHE B 1 35 ? -15.609 -4.73 -5.773 1 96.56 35 PHE B C 1
ATOM 1699 O O . PHE B 1 35 ? -14.438 -5.062 -5.961 1 96.56 35 PHE B O 1
ATOM 1706 N N . VAL B 1 36 ? -15.984 -3.492 -5.688 1 97.5 36 VAL B N 1
ATOM 1707 C CA . VAL B 1 36 ? -15.094 -2.338 -5.738 1 97.5 36 VAL B CA 1
ATOM 1708 C C . VAL B 1 36 ? -15.445 -1.361 -4.621 1 97.5 36 VAL B C 1
ATOM 1710 O O . VAL B 1 36 ? -16.625 -1.031 -4.422 1 97.5 36 VAL B O 1
ATOM 1713 N N . ILE B 1 37 ? -14.453 -0.95 -3.916 1 97.69 37 ILE B N 1
ATOM 1714 C CA . ILE B 1 37 ? -14.641 0.103 -2.924 1 97.69 37 ILE B CA 1
ATOM 1715 C C . ILE B 1 37 ? -14.094 1.423 -3.463 1 97.69 37 ILE B C 1
ATOM 1717 O O . ILE B 1 37 ? -12.914 1.517 -3.816 1 97.69 37 ILE B O 1
ATOM 1721 N N . ARG B 1 38 ? -14.945 2.395 -3.596 1 97.56 38 ARG B N 1
ATOM 1722 C CA . ARG B 1 38 ? -14.57 3.713 -4.102 1 97.56 38 ARG B CA 1
ATOM 1723 C C . ARG B 1 38 ? -14.18 4.645 -2.959 1 97.56 38 ARG B C 1
ATOM 1725 O O . ARG B 1 38 ? -14.977 4.879 -2.043 1 97.56 38 ARG B O 1
ATOM 1732 N N . LEU B 1 39 ? -13.062 5.137 -3.021 1 96.94 39 LEU B N 1
ATOM 1733 C CA . LEU B 1 39 ? -12.453 5.969 -1.987 1 96.94 39 LEU B CA 1
ATOM 1734 C C . LEU B 1 39 ? -11.938 7.277 -2.578 1 96.94 39 LEU B C 1
ATOM 1736 O O . LEU B 1 39 ? -11.617 7.34 -3.768 1 96.94 39 LEU B O 1
ATOM 1740 N N . ARG B 1 40 ? -11.867 8.297 -1.757 1 95.94 40 ARG B N 1
ATOM 1741 C CA . ARG B 1 40 ? -11.188 9.531 -2.139 1 95.94 40 ARG B CA 1
ATOM 1742 C C . ARG B 1 40 ? -9.68 9.344 -2.166 1 95.94 40 ARG B C 1
ATOM 1744 O O . ARG B 1 40 ? -9.148 8.461 -1.494 1 95.94 40 ARG B O 1
ATOM 1751 N N . PRO B 1 41 ? -9.023 10.164 -2.971 1 97.5 41 PRO B N 1
ATOM 1752 C CA . PRO B 1 41 ? -7.559 10.086 -2.961 1 97.5 41 PRO B CA 1
ATOM 1753 C C . PRO B 1 41 ? -6.949 10.578 -1.65 1 97.5 41 PRO B C 1
ATOM 1755 O O . PRO B 1 41 ? -7.613 11.273 -0.879 1 97.5 41 PRO B O 1
ATOM 1758 N N . VAL B 1 42 ? -5.758 10.125 -1.409 1 98.25 42 VAL B N 1
ATOM 1759 C CA . VAL B 1 42 ? -4.969 10.539 -0.256 1 98.25 42 VAL B CA 1
ATOM 1760 C C . VAL B 1 42 ? -3.711 11.266 -0.727 1 98.25 42 VAL B C 1
ATOM 1762 O O . VAL B 1 42 ? -3.104 10.883 -1.729 1 98.25 42 VAL B O 1
ATOM 1765 N N . ALA B 1 43 ? -3.371 12.297 -0.059 1 98.81 43 ALA B N 1
ATOM 1766 C CA . ALA B 1 43 ? -2.127 13.031 -0.289 1 98.81 43 ALA B CA 1
ATOM 1767 C C . ALA B 1 43 ? -1.214 12.953 0.931 1 98.81 43 ALA B C 1
ATOM 1769 O O . ALA B 1 43 ? -1.68 13.047 2.07 1 98.81 43 ALA B O 1
ATOM 1770 N N . ALA B 1 44 ? 0.049 12.773 0.661 1 98.75 44 ALA B N 1
ATOM 1771 C CA . ALA B 1 44 ? 1.046 12.688 1.725 1 98.75 44 ALA B CA 1
ATOM 1772 C C . ALA B 1 44 ? 2.291 13.5 1.372 1 98.75 44 ALA B C 1
ATOM 1774 O O . ALA B 1 44 ? 2.605 13.688 0.193 1 98.75 44 ALA B O 1
ATOM 1775 N N . ALA B 1 45 ? 2.963 13.922 2.41 1 98.88 45 ALA B N 1
ATOM 1776 C CA . ALA B 1 45 ? 4.188 14.68 2.176 1 98.88 45 ALA B CA 1
ATOM 1777 C C . ALA B 1 45 ? 5.156 14.539 3.346 1 98.88 45 ALA B C 1
ATOM 1779 O O . ALA B 1 45 ? 4.738 14.273 4.477 1 98.88 45 ALA B O 1
ATOM 1780 N N . THR B 1 46 ? 6.363 14.695 3.039 1 98.81 46 THR B N 1
ATOM 1781 C CA . THR B 1 46 ? 7.418 14.828 4.035 1 98.81 46 THR B CA 1
ATOM 1782 C C . THR B 1 46 ? 8.508 15.773 3.543 1 98.81 46 THR B C 1
ATOM 1784 O O . THR B 1 46 ? 8.352 16.422 2.508 1 98.81 46 THR B O 1
ATOM 1787 N N . VAL B 1 47 ? 9.5 15.93 4.363 1 98.81 47 VAL B N 1
ATOM 1788 C CA . VAL B 1 47 ? 10.641 16.766 4.023 1 98.81 47 VAL B CA 1
ATOM 1789 C C . VAL B 1 47 ? 11.938 16.031 4.363 1 98.81 47 VAL B C 1
ATOM 1791 O O . VAL B 1 47 ? 12.008 15.297 5.352 1 98.81 47 VAL B O 1
ATOM 1794 N N . VAL B 1 48 ? 12.875 16.141 3.49 1 98.81 48 VAL B N 1
ATOM 1795 C CA . VAL B 1 48 ? 14.234 15.656 3.732 1 98.81 48 VAL B CA 1
ATOM 1796 C C . VAL B 1 48 ? 15.18 16.844 3.883 1 98.81 48 VAL B C 1
ATOM 1798 O O . VAL B 1 48 ? 15.336 17.641 2.957 1 98.81 48 VAL B O 1
ATOM 1801 N N . ASN B 1 49 ? 15.805 16.906 5.035 1 98.44 49 ASN B N 1
ATOM 1802 C CA . ASN B 1 49 ? 16.641 18.078 5.285 1 98.44 49 ASN B CA 1
ATOM 1803 C C . ASN B 1 49 ? 18.047 17.891 4.707 1 98.44 49 ASN B C 1
ATOM 1805 O O . ASN B 1 49 ? 18.312 16.891 4.043 1 98.44 49 ASN B O 1
ATOM 1809 N N . GLU B 1 50 ? 18.953 18.844 4.918 1 97.88 50 GLU B N 1
ATOM 1810 C CA . GLU B 1 50 ? 20.281 18.859 4.316 1 97.88 50 GLU B CA 1
ATOM 1811 C C . GLU B 1 50 ? 21.141 17.703 4.828 1 97.88 50 GLU B C 1
ATOM 1813 O O . GLU B 1 50 ? 22.047 17.234 4.133 1 97.88 50 GLU B O 1
ATOM 1818 N N . ALA B 1 51 ? 20.844 17.234 6.023 1 98.25 51 ALA B N 1
ATOM 1819 C CA . ALA B 1 51 ? 21.594 16.141 6.621 1 98.25 51 ALA B CA 1
ATOM 1820 C C . ALA B 1 51 ? 21.047 14.789 6.152 1 98.25 51 ALA B C 1
ATOM 1822 O O . ALA B 1 51 ? 21.422 13.742 6.688 1 98.25 51 ALA B O 1
ATOM 1823 N N . ASP B 1 52 ? 20.078 14.781 5.258 1 98.62 52 ASP B N 1
ATOM 1824 C CA . ASP B 1 52 ? 19.453 13.586 4.715 1 98.62 52 ASP B CA 1
ATOM 1825 C C . ASP B 1 52 ? 18.609 12.875 5.777 1 98.62 52 ASP B C 1
ATOM 1827 O O . ASP B 1 52 ? 18.609 11.641 5.84 1 98.62 52 ASP B O 1
ATOM 1831 N N . GLU B 1 53 ? 18 13.656 6.602 1 98.81 53 GLU B N 1
ATOM 1832 C CA . GLU B 1 53 ? 17.016 13.148 7.539 1 98.81 53 GLU B CA 1
ATOM 1833 C C . GLU B 1 53 ? 15.594 13.438 7.051 1 98.81 53 GLU B C 1
ATOM 1835 O O . GLU B 1 53 ? 15.328 14.516 6.508 1 98.81 53 GLU B O 1
ATOM 1840 N N . VAL B 1 54 ? 14.75 12.508 7.227 1 98.88 54 VAL B N 1
ATOM 1841 C CA . VAL B 1 54 ? 13.359 12.625 6.812 1 98.88 54 VAL B CA 1
ATOM 1842 C C . VAL B 1 54 ? 12.469 12.836 8.039 1 98.88 54 VAL B C 1
ATOM 1844 O O . VAL B 1 54 ? 12.68 12.203 9.078 1 98.88 54 VAL B O 1
ATOM 1847 N N . LEU B 1 55 ? 11.484 13.742 7.945 1 98.75 55 LEU B N 1
ATOM 1848 C CA . LEU B 1 55 ? 10.539 13.992 9.023 1 98.75 55 LEU B CA 1
ATOM 1849 C C . LEU B 1 55 ? 9.406 12.969 9.008 1 98.75 55 LEU B C 1
ATOM 1851 O O . LEU B 1 55 ? 8.703 12.828 8.008 1 98.75 55 LEU B O 1
ATOM 1855 N N . LEU B 1 56 ? 9.258 12.211 10.102 1 98.44 56 LEU B N 1
ATOM 1856 C CA . LEU B 1 56 ? 8.227 11.18 10.195 1 98.44 56 LEU B CA 1
ATOM 1857 C C . LEU B 1 56 ? 7.422 11.328 11.477 1 98.44 56 LEU B C 1
ATOM 1859 O O . LEU B 1 56 ? 7.855 12.008 12.414 1 98.44 56 LEU B O 1
ATOM 1863 N N . LEU B 1 57 ? 6.289 10.742 11.461 1 96.62 57 LEU B N 1
ATOM 1864 C CA . LEU B 1 57 ? 5.398 10.664 12.609 1 96.62 57 LEU B CA 1
ATOM 1865 C C . LEU B 1 57 ? 5.266 9.227 13.102 1 96.62 57 LEU B C 1
ATOM 1867 O O . LEU B 1 57 ? 5.18 8.297 12.289 1 96.62 57 LEU B O 1
ATOM 1871 N N . TRP B 1 58 ? 5.285 9.039 14.406 1 95.88 58 TRP B N 1
ATOM 1872 C CA . TRP B 1 58 ? 5.012 7.746 15.016 1 95.88 58 TRP B CA 1
ATOM 1873 C C . TRP B 1 58 ? 3.545 7.629 15.414 1 95.88 58 TRP B C 1
ATOM 1875 O O . TRP B 1 58 ? 3.039 8.445 16.188 1 95.88 58 TRP B O 1
ATOM 1885 N N . ARG B 1 59 ? 2.852 6.676 14.844 1 92.81 59 ARG B N 1
ATOM 1886 C CA . ARG B 1 59 ? 1.405 6.598 15.023 1 92.81 59 ARG B CA 1
ATOM 1887 C C . ARG B 1 59 ? 0.972 5.172 15.352 1 92.81 59 ARG B C 1
ATOM 1889 O O . ARG B 1 59 ? 1.593 4.207 14.906 1 92.81 59 ARG B O 1
ATOM 1896 N N . HIS B 1 60 ? -0.126 5.129 16.141 1 93.31 60 HIS B N 1
ATOM 1897 C CA . HIS B 1 60 ? -0.806 3.861 16.391 1 93.31 60 HIS B CA 1
ATOM 1898 C C . HIS B 1 60 ? -2.029 3.705 15.492 1 93.31 60 HIS B C 1
ATOM 1900 O O . HIS B 1 60 ? -2.83 4.633 15.359 1 93.31 60 HIS B O 1
ATOM 1906 N N . ARG B 1 61 ? -2.148 2.637 14.906 1 93.62 61 ARG B N 1
ATOM 1907 C CA . ARG B 1 61 ? -3.346 2.271 14.156 1 93.62 61 ARG B CA 1
ATOM 1908 C C . ARG B 1 61 ? -4.129 1.177 14.883 1 93.62 61 ARG B C 1
ATOM 1910 O O . ARG B 1 61 ? -3.684 0.029 14.945 1 93.62 61 ARG B O 1
ATOM 1917 N N . PHE B 1 62 ? -5.262 1.532 15.297 1 93.62 62 PHE B N 1
ATOM 1918 C CA . PHE B 1 62 ? -6.047 0.588 16.078 1 93.62 62 PHE B CA 1
ATOM 1919 C C . PHE B 1 62 ? -6.543 -0.559 15.211 1 93.62 62 PHE B C 1
ATOM 1921 O O . PHE B 1 62 ? -6.707 -1.684 15.688 1 93.62 62 PHE B O 1
ATOM 1928 N N . ILE B 1 63 ? -6.727 -0.36 13.953 1 96.12 63 ILE B N 1
ATOM 1929 C CA . ILE B 1 63 ? -7.277 -1.342 13.023 1 96.12 63 ILE B CA 1
ATOM 1930 C C . ILE B 1 63 ? -6.348 -2.551 12.938 1 96.12 63 ILE B C 1
ATOM 1932 O O . ILE B 1 63 ? -6.801 -3.695 13.008 1 96.12 63 ILE B O 1
ATOM 1936 N N . THR B 1 64 ? -5.082 -2.293 12.867 1 95.44 64 THR B N 1
ATOM 1937 C CA . THR B 1 64 ? -4.09 -3.357 12.766 1 95.44 64 THR B CA 1
ATOM 1938 C C . THR B 1 64 ? -3.363 -3.543 14.094 1 95.44 64 THR B C 1
ATOM 1940 O O . THR B 1 64 ? -2.5 -4.414 14.227 1 95.44 64 THR B O 1
ATOM 1943 N N . ASP B 1 65 ? -3.666 -2.73 15.078 1 93.81 65 ASP B N 1
ATOM 1944 C CA . ASP B 1 65 ? -3.004 -2.691 16.375 1 93.81 65 ASP B CA 1
ATOM 1945 C C . ASP B 1 65 ? -1.486 -2.635 16.219 1 93.81 65 ASP B C 1
ATOM 1947 O O . ASP B 1 65 ? -0.766 -3.441 16.812 1 93.81 65 ASP B O 1
ATOM 1951 N N . SER B 1 66 ? -1.068 -1.708 15.422 1 94.12 66 SER B N 1
ATOM 1952 C CA . SER B 1 66 ? 0.355 -1.569 15.133 1 94.12 66 SER B CA 1
ATOM 1953 C C . SER B 1 66 ? 0.822 -0.131 15.32 1 94.12 66 SER B C 1
ATOM 1955 O O . SER B 1 66 ? 0.033 0.807 15.188 1 94.12 66 SER B O 1
ATOM 1957 N N . TRP B 1 67 ? 2.057 -0.047 15.75 1 94.94 67 TRP B N 1
ATOM 1958 C CA . TRP B 1 67 ? 2.775 1.223 15.758 1 94.94 67 TRP B CA 1
ATOM 1959 C C . TRP B 1 67 ? 3.73 1.318 14.57 1 94.94 67 TRP B C 1
ATOM 1961 O O . TRP B 1 67 ? 4.32 0.316 14.164 1 94.94 67 TRP B O 1
ATOM 1971 N N . GLY B 1 68 ? 3.857 2.516 14.039 1 96.94 68 GLY B N 1
ATOM 1972 C CA . GLY B 1 68 ? 4.816 2.648 12.953 1 96.94 68 GLY B CA 1
ATOM 1973 C C . GLY B 1 68 ? 5.055 4.086 12.539 1 96.94 68 GLY B C 1
ATOM 1974 O O . GLY B 1 68 ? 4.273 4.977 12.883 1 96.94 68 GLY B O 1
ATOM 1975 N N . TRP B 1 69 ? 6.133 4.301 11.82 1 98.12 69 TRP B N 1
ATOM 1976 C CA . TRP B 1 69 ? 6.48 5.598 11.25 1 98.12 69 TRP B CA 1
ATOM 1977 C C . TRP B 1 69 ? 5.707 5.844 9.961 1 98.12 69 TRP B C 1
ATOM 1979 O O . TRP B 1 69 ? 5.586 4.949 9.117 1 98.12 69 TRP B O 1
ATOM 1989 N N . GLU B 1 70 ? 5.203 7.031 9.836 1 97.81 70 GLU B N 1
ATOM 1990 C CA . GLU B 1 70 ? 4.453 7.418 8.648 1 97.81 70 GLU B CA 1
ATOM 1991 C C . GLU B 1 70 ? 4.793 8.844 8.219 1 97.81 70 GLU B C 1
ATOM 1993 O O . GLU B 1 70 ? 5.281 9.641 9.023 1 97.81 70 GLU B O 1
ATOM 1998 N N . LEU B 1 71 ? 4.586 9.133 6.891 1 98.38 71 LEU B N 1
ATOM 1999 C CA . LEU B 1 71 ? 4.492 10.516 6.434 1 98.38 71 LEU B CA 1
ATOM 2000 C C . LEU B 1 71 ? 3.18 11.148 6.879 1 98.38 71 LEU B C 1
ATOM 2002 O O . LEU B 1 71 ? 2.203 10.438 7.145 1 98.38 71 LEU B O 1
ATOM 2006 N N . ALA B 1 72 ? 3.186 12.461 6.926 1 97.25 72 ALA B N 1
ATOM 2007 C CA . ALA B 1 72 ? 1.905 13.148 7.074 1 97.25 72 ALA B CA 1
ATOM 2008 C C . ALA B 1 72 ? 1.006 12.898 5.867 1 97.25 72 ALA B C 1
ATOM 2010 O O . ALA B 1 72 ? 1.456 12.977 4.719 1 97.25 72 ALA B O 1
ATOM 2011 N N . ALA B 1 73 ? -0.201 12.57 6.156 1 97.44 73 ALA B N 1
ATOM 2012 C CA . ALA B 1 73 ? -1.106 12.203 5.07 1 97.44 73 ALA B CA 1
ATOM 2013 C C . ALA B 1 73 ? -2.559 12.484 5.449 1 97.44 73 ALA B C 1
ATOM 2015 O O . ALA B 1 73 ? -2.908 12.5 6.633 1 97.44 73 ALA B O 1
ATOM 2016 N N . GLY B 1 74 ? -3.389 12.641 4.41 1 96.62 74 GLY B N 1
ATOM 2017 C CA . GLY B 1 74 ? -4.816 12.82 4.617 1 96.62 74 GLY B CA 1
ATOM 2018 C C . GLY B 1 74 ? -5.617 12.766 3.326 1 96.62 74 GLY B C 1
ATOM 2019 O O . GLY B 1 74 ? -5.047 12.781 2.234 1 96.62 74 GLY B O 1
ATOM 2020 N N . VAL B 1 75 ? -6.867 12.688 3.525 1 96.56 75 VAL B N 1
ATOM 2021 C CA . VAL B 1 75 ? -7.789 12.617 2.393 1 96.56 75 VAL B CA 1
ATOM 2022 C C . VAL B 1 75 ? -7.82 13.961 1.671 1 96.56 75 VAL B C 1
ATOM 2024 O O . VAL B 1 75 ? -7.797 15.016 2.309 1 96.56 75 VAL B O 1
ATOM 2027 N N . VAL B 1 76 ? -7.867 13.891 0.344 1 97.75 76 VAL B N 1
ATOM 2028 C CA . VAL B 1 76 ? -7.98 15.086 -0.477 1 97.75 76 VAL B CA 1
ATOM 2029 C C . VAL B 1 76 ? -9.438 15.539 -0.541 1 97.75 76 VAL B C 1
ATOM 2031 O O . VAL B 1 76 ? -10.32 14.75 -0.898 1 97.75 76 VAL B O 1
ATOM 2034 N N . ASP B 1 77 ? -9.719 16.734 -0.206 1 95.19 77 ASP B N 1
ATOM 2035 C CA . ASP B 1 77 ? -11.078 17.266 -0.261 1 95.19 77 ASP B CA 1
ATOM 2036 C C . ASP B 1 77 ? -11.531 17.469 -1.706 1 95.19 77 ASP B C 1
ATOM 2038 O O . ASP B 1 77 ? -10.703 17.641 -2.605 1 95.19 77 ASP B O 1
ATOM 2042 N N . ASP B 1 78 ? -12.812 17.469 -1.853 1 93.62 78 ASP B N 1
ATOM 2043 C CA . ASP B 1 78 ? -13.375 17.688 -3.182 1 93.62 78 ASP B CA 1
ATOM 2044 C C . ASP B 1 78 ? -12.906 19.031 -3.758 1 93.62 78 ASP B C 1
ATOM 2046 O O . ASP B 1 78 ? -13.016 20.062 -3.104 1 93.62 78 ASP B O 1
ATOM 2050 N N . GLY B 1 79 ? -12.305 18.984 -4.953 1 95.56 79 GLY B N 1
ATOM 2051 C CA . GLY B 1 79 ? -11.891 20.188 -5.645 1 95.56 79 GLY B CA 1
ATOM 2052 C C . GLY B 1 79 ? -10.516 20.672 -5.215 1 95.56 79 GLY B C 1
ATOM 2053 O O . GLY B 1 79 ? -9.992 21.641 -5.777 1 95.56 79 GLY B O 1
ATOM 2054 N N . GLU B 1 80 ? -9.984 20.031 -4.238 1 97.56 80 GLU B N 1
ATOM 2055 C CA . GLU B 1 80 ? -8.68 20.453 -3.732 1 97.56 80 GLU B CA 1
ATOM 2056 C C . GLU B 1 80 ? -7.559 19.953 -4.633 1 97.56 80 GLU B C 1
ATOM 2058 O O . GLU B 1 80 ? -7.594 18.812 -5.105 1 97.56 80 GLU B O 1
ATOM 2063 N N . ASP B 1 81 ? -6.602 20.891 -4.887 1 98.31 81 ASP B N 1
ATOM 2064 C CA . ASP B 1 81 ? -5.379 20.453 -5.555 1 98.31 81 ASP B CA 1
ATOM 2065 C C . ASP B 1 81 ? -4.621 19.438 -4.699 1 98.31 81 ASP B C 1
ATOM 2067 O O . ASP B 1 81 ? -4.441 19.641 -3.496 1 98.31 81 ASP B O 1
ATOM 2071 N N . ILE B 1 82 ? -4.141 18.391 -5.27 1 98.5 82 ILE B N 1
ATOM 2072 C CA . ILE B 1 82 ? -3.555 17.266 -4.551 1 98.5 82 ILE B CA 1
ATOM 2073 C C . ILE B 1 82 ? -2.309 17.734 -3.799 1 98.5 82 ILE B C 1
ATOM 2075 O O . ILE B 1 82 ? -2.129 17.406 -2.623 1 98.5 82 ILE B O 1
ATOM 2079 N N . ALA B 1 83 ? -1.456 18.469 -4.48 1 98.69 83 ALA B N 1
ATOM 2080 C CA . ALA B 1 83 ? -0.248 18.969 -3.828 1 98.69 83 ALA B CA 1
ATOM 2081 C C . ALA B 1 83 ? -0.594 19.891 -2.672 1 98.69 83 ALA B C 1
ATOM 2083 O O . ALA B 1 83 ? 0.072 19.875 -1.634 1 98.69 83 ALA B O 1
ATOM 2084 N N . ALA B 1 84 ? -1.591 20.719 -2.875 1 98.62 84 ALA B N 1
ATOM 2085 C CA . ALA B 1 84 ? -2.043 21.609 -1.811 1 98.62 84 ALA B CA 1
ATOM 2086 C C . ALA B 1 84 ? -2.539 20.812 -0.604 1 98.62 84 ALA B C 1
ATOM 2088 O O . ALA B 1 84 ? -2.266 21.188 0.542 1 98.62 84 ALA B O 1
ATOM 2089 N N . ALA B 1 85 ? -3.266 19.75 -0.869 1 98.69 85 ALA B N 1
ATOM 2090 C CA . ALA B 1 85 ? -3.727 18.875 0.208 1 98.69 85 ALA B CA 1
ATOM 2091 C C . ALA B 1 85 ? -2.547 18.281 0.977 1 98.69 85 ALA B C 1
ATOM 2093 O O . ALA B 1 85 ? -2.561 18.234 2.209 1 98.69 85 ALA B O 1
ATOM 2094 N N . ALA B 1 86 ? -1.556 17.844 0.236 1 98.81 86 ALA B N 1
ATOM 2095 C CA . ALA B 1 86 ? -0.372 17.266 0.859 1 98.81 86 ALA B CA 1
ATOM 2096 C C . ALA B 1 86 ? 0.322 18.266 1.771 1 98.81 86 ALA B C 1
ATOM 2098 O O . ALA B 1 86 ? 0.68 17.953 2.906 1 98.81 86 ALA B O 1
ATOM 2099 N N . ALA B 1 87 ? 0.455 19.469 1.256 1 98.69 87 ALA B N 1
ATOM 2100 C CA . ALA B 1 87 ? 1.097 20.516 2.037 1 98.69 87 ALA B CA 1
ATOM 2101 C C . ALA B 1 87 ? 0.282 20.844 3.283 1 98.69 87 ALA B C 1
ATOM 2103 O O . ALA B 1 87 ? 0.84 21.016 4.371 1 98.69 87 ALA B O 1
ATOM 2104 N N . ARG B 1 88 ? -1.012 20.953 3.104 1 97.75 88 ARG B N 1
ATOM 2105 C CA . ARG B 1 88 ? -1.915 21.25 4.211 1 97.75 88 ARG B CA 1
ATOM 2106 C C . ARG B 1 88 ? -1.821 20.172 5.293 1 97.75 88 ARG B C 1
ATOM 2108 O O . ARG B 1 88 ? -1.658 20.484 6.473 1 97.75 88 ARG B O 1
ATOM 2115 N N . GLU B 1 89 ? -1.893 18.922 4.93 1 97.62 89 GLU B N 1
ATOM 2116 C CA . GLU B 1 89 ? -1.838 17.812 5.879 1 97.62 89 GLU B CA 1
ATOM 2117 C C . GLU B 1 89 ? -0.503 17.781 6.617 1 97.62 89 GLU B C 1
ATOM 2119 O O . GLU B 1 89 ? -0.458 17.484 7.812 1 97.62 89 GLU B O 1
ATOM 2124 N N . MET B 1 90 ? 0.592 18.031 5.863 1 97.81 90 MET B N 1
ATOM 2125 C CA . MET B 1 90 ? 1.899 18.031 6.516 1 97.81 90 MET B CA 1
ATOM 2126 C C . MET B 1 90 ? 1.974 19.109 7.594 1 97.81 90 MET B C 1
ATOM 2128 O O . MET B 1 90 ? 2.42 18.844 8.711 1 97.81 90 MET B O 1
ATOM 2132 N N . GLU B 1 91 ? 1.524 20.25 7.258 1 97.19 91 GLU B N 1
ATOM 2133 C CA . GLU B 1 91 ? 1.556 21.344 8.234 1 97.19 91 GLU B CA 1
ATOM 2134 C C . GLU B 1 91 ? 0.653 21.031 9.422 1 97.19 91 GLU B C 1
ATOM 2136 O O . GLU B 1 91 ? 1.048 21.234 10.57 1 97.19 91 GLU B O 1
ATOM 2141 N N . GLU B 1 92 ? -0.522 20.531 9.219 1 96.31 92 GLU B N 1
ATOM 2142 C CA . GLU B 1 92 ? -1.477 20.219 10.281 1 96.31 92 GLU B CA 1
ATOM 2143 C C . GLU B 1 92 ? -0.939 19.125 11.203 1 96.31 92 GLU B C 1
ATOM 2145 O O . GLU B 1 92 ? -1.1 19.203 12.43 1 96.31 92 GLU B O 1
ATOM 2150 N N . GLU B 1 93 ? -0.276 18.156 10.641 1 95.88 93 GLU B N 1
ATOM 2151 C CA . GLU B 1 93 ? 0.076 16.984 11.422 1 95.88 93 GLU B CA 1
ATOM 2152 C C . GLU B 1 93 ? 1.476 17.109 12.016 1 95.88 93 GLU B C 1
ATOM 2154 O O . GLU B 1 93 ? 1.813 16.406 12.977 1 95.88 93 GLU B O 1
ATOM 2159 N N . THR B 1 94 ? 2.375 17.969 11.414 1 96 94 THR B N 1
ATOM 2160 C CA . THR B 1 94 ? 3.762 18 11.859 1 96 94 THR B CA 1
ATOM 2161 C C . THR B 1 94 ? 4.125 19.375 12.414 1 96 94 THR B C 1
ATOM 2163 O O . THR B 1 94 ? 5.113 19.516 13.133 1 96 94 THR B O 1
ATOM 2166 N N . GLY B 1 95 ? 3.387 20.391 12.047 1 96.25 95 GLY B N 1
ATOM 2167 C CA . GLY B 1 95 ? 3.746 21.766 12.383 1 96.25 95 GLY B CA 1
ATOM 2168 C C . GLY B 1 95 ? 4.738 22.375 11.414 1 96.25 95 GLY B C 1
ATOM 2169 O O . GLY B 1 95 ? 5.145 23.516 11.578 1 96.25 95 GLY B O 1
ATOM 2170 N N . TRP B 1 96 ? 5.113 21.641 10.359 1 97.5 96 TRP B N 1
ATOM 2171 C CA . TRP B 1 96 ? 6.094 22.094 9.375 1 97.5 96 TRP B CA 1
ATOM 2172 C C . TRP B 1 96 ? 5.43 22.375 8.031 1 97.5 96 TRP B C 1
ATOM 2174 O O . TRP B 1 96 ? 4.738 21.516 7.484 1 97.5 96 TRP B O 1
ATOM 2184 N N . ARG B 1 97 ? 5.555 23.531 7.531 1 98.38 97 ARG B N 1
ATOM 2185 C CA . ARG B 1 97 ? 5.109 23.891 6.188 1 98.38 97 ARG B CA 1
ATOM 2186 C C . ARG B 1 97 ? 6.188 23.578 5.156 1 98.38 97 ARG B C 1
ATOM 2188 O O . ARG B 1 97 ? 7.293 24.125 5.223 1 98.38 97 ARG B O 1
ATOM 2195 N N . PRO B 1 98 ? 5.887 22.734 4.238 1 98.69 98 PRO B N 1
ATOM 2196 C CA . PRO B 1 98 ? 6.926 22.391 3.266 1 98.69 98 PRO B CA 1
ATOM 2197 C C . PRO B 1 98 ? 7.195 23.516 2.27 1 98.69 98 PRO B C 1
ATOM 2199 O O . PRO B 1 98 ? 6.309 24.328 1.994 1 98.69 98 PRO B O 1
ATOM 2202 N N . GLY B 1 99 ? 8.484 23.594 1.791 1 98.38 99 GLY B N 1
ATOM 2203 C CA . GLY B 1 99 ? 8.758 24.344 0.577 1 98.38 99 GLY B CA 1
ATOM 2204 C C . GLY B 1 99 ? 8.125 23.734 -0.659 1 98.38 99 GLY B C 1
ATOM 2205 O O . GLY B 1 99 ? 7.113 23.031 -0.563 1 98.38 99 GLY B O 1
ATOM 2206 N N . PRO B 1 100 ? 8.648 24.062 -1.823 1 98.31 100 PRO B N 1
ATOM 2207 C CA . PRO B 1 100 ? 8.094 23.484 -3.049 1 98.31 100 PRO B CA 1
ATOM 2208 C C . PRO B 1 100 ? 8.055 21.953 -3.008 1 98.31 100 PRO B C 1
ATOM 2210 O O . PRO B 1 100 ? 9.086 21.312 -2.787 1 98.31 100 PRO B O 1
ATOM 2213 N N . LEU B 1 101 ? 6.883 21.438 -3.213 1 98.81 101 LEU B N 1
ATOM 2214 C CA . LEU B 1 101 ? 6.711 19.984 -3.193 1 98.81 101 LEU B CA 1
ATOM 2215 C C . LEU B 1 101 ? 7.113 19.375 -4.531 1 98.81 101 LEU B C 1
ATOM 2217 O O . LEU B 1 101 ? 6.781 19.906 -5.59 1 98.81 101 LEU B O 1
ATOM 2221 N N . ARG B 1 102 ? 7.801 18.297 -4.441 1 98.62 102 ARG B N 1
ATOM 2222 C CA . ARG B 1 102 ? 8.133 17.469 -5.59 1 98.62 102 ARG B CA 1
ATOM 2223 C C . ARG B 1 102 ? 7.367 16.141 -5.547 1 98.62 102 ARG B C 1
ATOM 2225 O O . ARG B 1 102 ? 7.312 15.484 -4.504 1 98.62 102 ARG B O 1
ATOM 2232 N N . PRO B 1 103 ? 6.77 15.797 -6.691 1 98.62 103 PRO B N 1
ATOM 2233 C CA . PRO B 1 103 ? 6.152 14.469 -6.703 1 98.62 103 PRO B CA 1
ATOM 2234 C C . PRO B 1 103 ? 7.16 13.352 -6.449 1 98.62 103 PRO B C 1
ATOM 2236 O O . PRO B 1 103 ? 8.266 13.375 -6.996 1 98.62 103 PRO B O 1
ATOM 2239 N N . LEU B 1 104 ? 6.824 12.461 -5.602 1 98.38 104 LEU B N 1
ATOM 2240 C CA . LEU B 1 104 ? 7.684 11.32 -5.289 1 98.38 104 LEU B CA 1
ATOM 2241 C C . LEU B 1 104 ? 7.156 10.047 -5.938 1 98.38 104 LEU B C 1
ATOM 2243 O O . LEU B 1 104 ? 7.844 9.422 -6.754 1 98.38 104 LEU B O 1
ATOM 2247 N N . LEU B 1 105 ? 5.902 9.672 -5.496 1 97.69 105 LEU B N 1
ATOM 2248 C CA . LEU B 1 105 ? 5.23 8.461 -5.961 1 97.69 105 LEU B CA 1
ATOM 2249 C C . LEU B 1 105 ? 3.721 8.664 -6.012 1 97.69 105 LEU B C 1
ATOM 2251 O O . LEU B 1 105 ? 3.16 9.398 -5.195 1 97.69 105 LEU B O 1
ATOM 2255 N N . THR B 1 106 ? 3.088 8.086 -6.973 1 98.38 106 THR B N 1
ATOM 2256 C CA . THR B 1 106 ? 1.657 7.801 -6.941 1 98.38 106 THR B CA 1
ATOM 2257 C C . THR B 1 106 ? 1.409 6.293 -6.957 1 98.38 106 THR B C 1
ATOM 2259 O O . THR B 1 106 ? 1.836 5.598 -7.883 1 98.38 106 THR B O 1
ATOM 2262 N N . VAL B 1 107 ? 0.759 5.82 -5.875 1 98.62 107 VAL B N 1
ATOM 2263 C CA . VAL B 1 107 ? 0.579 4.375 -5.758 1 98.62 107 VAL B CA 1
ATOM 2264 C C . VAL B 1 107 ? -0.881 4.059 -5.441 1 98.62 107 VAL B C 1
ATOM 2266 O O . VAL B 1 107 ? -1.656 4.957 -5.102 1 98.62 107 VAL B O 1
ATOM 2269 N N . GLU B 1 108 ? -1.141 2.814 -5.633 1 98.5 108 GLU B N 1
ATOM 2270 C CA . GLU B 1 108 ? -2.457 2.248 -5.352 1 98.5 108 GLU B CA 1
ATOM 2271 C C . GLU B 1 108 ? -2.383 1.216 -4.23 1 98.5 108 GLU B C 1
ATOM 2273 O O . GLU B 1 108 ? -1.954 0.081 -4.449 1 98.5 108 GLU B O 1
ATOM 2278 N N . PRO B 1 109 ? -2.711 1.44 -2.963 1 96.62 109 PRO B N 1
ATOM 2279 C CA . PRO B 1 109 ? -2.461 0.575 -1.81 1 96.62 109 PRO B CA 1
ATOM 2280 C C . PRO B 1 109 ? -3.25 -0.732 -1.871 1 96.62 109 PRO B C 1
ATOM 2282 O O . PRO B 1 109 ? -2.77 -1.77 -1.408 1 96.62 109 PRO B O 1
ATOM 2285 N N . ALA B 1 110 ? -4.426 -0.795 -2.41 1 95.75 110 ALA B N 1
ATOM 2286 C CA . ALA B 1 110 ? -5.293 -1.967 -2.477 1 95.75 110 ALA B CA 1
ATOM 2287 C C . ALA B 1 110 ? -6.062 -2.008 -3.795 1 95.75 110 ALA B C 1
ATOM 2289 O O . ALA B 1 110 ? -7.293 -2.096 -3.801 1 95.75 110 ALA B O 1
ATOM 2290 N N . ASN B 1 111 ? -5.262 -2.096 -4.82 1 96.5 111 ASN B N 1
ATOM 2291 C CA . ASN B 1 111 ? -5.863 -1.857 -6.129 1 96.5 111 ASN B CA 1
ATOM 2292 C C . ASN B 1 111 ? -6.645 -3.072 -6.617 1 96.5 111 ASN B C 1
ATOM 2294 O O . ASN B 1 111 ? -7.297 -3.018 -7.66 1 96.5 111 ASN B O 1
ATOM 2298 N N . GLY B 1 112 ? -6.645 -4.137 -5.84 1 94.31 112 GLY B N 1
ATOM 2299 C CA . GLY B 1 112 ? -7.531 -5.254 -6.121 1 94.31 112 GLY B CA 1
ATOM 2300 C C . GLY B 1 112 ? -8.93 -5.059 -5.57 1 94.31 112 GLY B C 1
ATOM 2301 O O . GLY B 1 112 ? -9.844 -5.824 -5.895 1 94.31 112 GLY B O 1
ATOM 2302 N N . LEU B 1 113 ? -9.078 -3.994 -4.785 1 96.56 113 LEU B N 1
ATOM 2303 C CA . LEU B 1 113 ? -10.359 -3.832 -4.105 1 96.56 113 LEU B CA 1
ATOM 2304 C C . LEU B 1 113 ? -10.797 -2.371 -4.105 1 96.56 113 LEU B C 1
ATOM 2306 O O . LEU B 1 113 ? -11.992 -2.076 -4.102 1 96.56 113 LEU B O 1
ATOM 2310 N N . THR B 1 114 ? -9.875 -1.474 -4.07 1 97.38 114 THR B N 1
ATOM 2311 C CA . THR B 1 114 ? -10.188 -0.052 -3.975 1 97.38 114 THR B CA 1
ATOM 2312 C C . THR B 1 114 ? -9.609 0.711 -5.164 1 97.38 114 THR B C 1
ATOM 2314 O O . THR B 1 114 ? -8.648 0.257 -5.793 1 97.38 114 THR B O 1
ATOM 2317 N N . ASP B 1 115 ? -10.172 1.853 -5.422 1 97.5 115 ASP B N 1
ATOM 2318 C CA . ASP B 1 115 ? -9.656 2.705 -6.492 1 97.5 115 ASP B CA 1
ATOM 2319 C C . ASP B 1 115 ? -8.812 3.846 -5.922 1 97.5 115 ASP B C 1
ATOM 2321 O O . ASP B 1 115 ? -8.484 4.797 -6.637 1 97.5 115 ASP B O 1
ATOM 2325 N N . ALA B 1 116 ? -8.555 3.781 -4.641 1 95.75 116 ALA B N 1
ATOM 2326 C CA . ALA B 1 116 ? -7.809 4.855 -3.988 1 95.75 116 ALA B CA 1
ATOM 2327 C C . ALA B 1 116 ? -6.414 5 -4.59 1 95.75 116 ALA B C 1
ATOM 2329 O O . ALA B 1 116 ? -5.73 4.004 -4.836 1 95.75 116 ALA B O 1
ATOM 2330 N N . ARG B 1 117 ? -6.078 6.273 -4.852 1 97.88 117 ARG B N 1
ATOM 2331 C CA . ARG B 1 117 ? -4.707 6.641 -5.191 1 97.88 117 ARG B CA 1
ATOM 2332 C C . ARG B 1 117 ? -4.078 7.492 -4.098 1 97.88 117 ARG B C 1
ATOM 2334 O O . ARG B 1 117 ? -4.719 8.398 -3.561 1 97.88 117 ARG B O 1
ATOM 2341 N N . HIS B 1 118 ? -2.904 7.086 -3.732 1 98.62 118 HIS B N 1
ATOM 2342 C CA . HIS B 1 118 ? -2.104 7.855 -2.789 1 98.62 118 HIS B CA 1
ATOM 2343 C C . HIS B 1 118 ? -0.99 8.617 -3.502 1 98.62 118 HIS B C 1
ATOM 2345 O O . HIS B 1 118 ? -0.167 8.016 -4.195 1 98.62 118 HIS B O 1
ATOM 2351 N N . HIS B 1 119 ? -1.032 9.891 -3.371 1 98.81 119 HIS B N 1
ATOM 2352 C CA . HIS B 1 119 ? -0.044 10.773 -3.975 1 98.81 119 HIS B CA 1
ATOM 2353 C C . HIS B 1 119 ? 0.963 11.266 -2.938 1 98.81 119 HIS B C 1
ATOM 2355 O O . HIS B 1 119 ? 0.602 11.992 -2.008 1 98.81 119 HIS B O 1
ATOM 2361 N N . LEU B 1 120 ? 2.199 10.883 -3.111 1 98.88 120 LEU B N 1
ATOM 2362 C CA . LEU B 1 120 ? 3.234 11.188 -2.133 1 98.88 120 LEU B CA 1
ATOM 2363 C C . LEU B 1 120 ? 4.207 12.234 -2.674 1 98.88 120 LEU B C 1
ATOM 2365 O O . LEU B 1 120 ? 4.684 12.117 -3.807 1 98.88 120 LEU B O 1
ATOM 2369 N N . TYR B 1 121 ? 4.48 13.203 -1.879 1 98.94 121 TYR B N 1
ATOM 2370 C CA . TYR B 1 121 ? 5.367 14.312 -2.215 1 98.94 121 TYR B CA 1
ATOM 2371 C C . TYR B 1 121 ? 6.484 14.453 -1.187 1 98.94 121 TYR B C 1
ATOM 2373 O O . TYR B 1 121 ? 6.414 13.867 -0.102 1 98.94 121 TYR B O 1
ATOM 2381 N N . TRP B 1 122 ? 7.484 15.203 -1.566 1 98.88 122 TRP B N 1
ATOM 2382 C CA . TRP B 1 122 ? 8.516 15.57 -0.608 1 98.88 122 TRP B CA 1
ATOM 2383 C C . TRP B 1 122 ? 9.125 16.922 -0.96 1 98.88 122 TRP B C 1
ATOM 2385 O O . TRP B 1 122 ? 8.961 17.422 -2.078 1 98.88 122 TRP B O 1
ATOM 2395 N N . ALA B 1 123 ? 9.672 17.578 -0.002 1 98.88 123 ALA B N 1
ATOM 2396 C CA . ALA B 1 123 ? 10.367 18.844 -0.165 1 98.88 123 ALA B CA 1
ATOM 2397 C C . ALA B 1 123 ? 11.773 18.781 0.418 1 98.88 123 ALA B C 1
ATOM 2399 O O . ALA B 1 123 ? 12.07 17.906 1.242 1 98.88 123 ALA B O 1
ATOM 2400 N N . GLU B 1 124 ? 12.594 19.656 0.027 1 98.56 124 GLU B N 1
ATOM 2401 C CA . GLU B 1 124 ? 13.969 19.703 0.517 1 98.56 124 GLU B CA 1
ATOM 2402 C C . GLU B 1 124 ? 14.094 20.609 1.739 1 98.56 124 GLU B C 1
ATOM 2404 O O . GLU B 1 124 ? 15.117 20.594 2.426 1 98.56 124 GLU B O 1
ATOM 2409 N N . GLU B 1 125 ? 13.062 21.406 1.966 1 98.38 125 GLU B N 1
ATOM 2410 C CA . GLU B 1 125 ? 13.039 22.328 3.1 1 98.38 125 GLU B CA 1
ATOM 2411 C C . GLU B 1 125 ? 11.625 22.516 3.633 1 98.38 125 GLU B C 1
ATOM 2413 O O . GLU B 1 125 ? 10.648 22.25 2.92 1 98.38 125 GLU B O 1
ATOM 2418 N N . ALA B 1 126 ? 11.547 22.875 4.793 1 98.5 126 ALA B N 1
ATOM 2419 C CA . ALA B 1 126 ? 10.289 23.203 5.461 1 98.5 126 ALA B CA 1
ATOM 2420 C C . ALA B 1 126 ? 10.516 24.203 6.59 1 98.5 126 ALA B C 1
ATOM 2422 O O . ALA B 1 126 ? 11.633 24.344 7.098 1 98.5 126 ALA B O 1
ATOM 2423 N N . GLN B 1 127 ? 9.461 24.906 6.895 1 98.25 127 GLN B N 1
ATOM 2424 C CA . GLN B 1 127 ? 9.508 25.875 7.98 1 98.25 127 GLN B CA 1
ATOM 2425 C C . GLN B 1 127 ? 8.562 25.484 9.117 1 98.25 127 GLN B C 1
ATOM 2427 O O . GLN B 1 127 ? 7.391 25.172 8.875 1 98.25 127 GLN B O 1
ATOM 2432 N N . TYR B 1 128 ? 9.117 25.5 10.289 1 97.06 128 TYR B N 1
ATOM 2433 C CA . TYR B 1 128 ? 8.266 25.234 11.445 1 97.06 128 TYR B CA 1
ATOM 2434 C C . TYR B 1 128 ? 7.309 26.406 11.688 1 97.06 128 TYR B C 1
ATOM 2436 O O . TYR B 1 128 ? 7.738 27.562 11.789 1 97.06 128 TYR B O 1
ATOM 2444 N N . THR B 1 129 ? 6.051 26.109 11.773 1 96.81 129 THR B N 1
ATOM 2445 C CA . THR B 1 129 ? 5.062 27.188 11.891 1 96.81 129 THR B CA 1
ATOM 2446 C C . THR B 1 129 ? 4.391 27.156 13.258 1 96.81 129 THR B C 1
ATOM 2448 O O . THR B 1 129 ? 3.688 28.094 13.633 1 96.81 129 THR B O 1
ATOM 2451 N N . GLY B 1 130 ? 4.484 26.094 14.016 1 93 130 GLY B N 1
ATOM 2452 C CA . GLY B 1 130 ? 3.859 25.938 15.32 1 93 130 GLY B CA 1
ATOM 2453 C C . GLY B 1 130 ? 3.486 24.5 15.633 1 93 130 GLY B C 1
ATOM 2454 O O . GLY B 1 130 ? 3.834 23.594 14.883 1 93 130 GLY B O 1
ATOM 2455 N N . PRO B 1 131 ? 2.926 24.344 16.781 1 91.12 131 PRO B N 1
ATOM 2456 C CA . PRO B 1 131 ? 2.529 22.984 17.156 1 91.12 131 PRO B CA 1
ATOM 2457 C C . PRO B 1 131 ? 1.505 22.375 16.203 1 91.12 131 PRO B C 1
ATOM 2459 O O . PRO B 1 131 ? 0.701 23.094 15.617 1 91.12 131 PRO B O 1
ATOM 2462 N N . PRO B 1 132 ? 1.579 21.094 16.016 1 90.06 132 PRO B N 1
ATOM 2463 C CA . PRO B 1 132 ? 0.593 20.438 15.164 1 90.06 132 PRO B CA 1
ATOM 2464 C C . PRO B 1 132 ? -0.837 20.594 15.672 1 90.06 132 PRO B C 1
ATOM 2466 O O . PRO B 1 132 ? -1.05 20.781 16.875 1 90.06 132 PRO B O 1
ATOM 2469 N N . GLN B 1 133 ? -1.786 20.562 14.852 1 83.62 133 GLN B N 1
ATOM 2470 C CA . GLN B 1 133 ? -3.197 20.703 15.195 1 83.62 133 GLN B CA 1
ATOM 2471 C C . GLN B 1 133 ? -3.75 19.422 15.812 1 83.62 133 GLN B C 1
ATOM 2473 O O . GLN B 1 133 ? -4.629 19.484 16.672 1 83.62 133 GLN B O 1
ATOM 2478 N N . ASP B 1 134 ? -3.33 18.359 15.375 1 70.88 134 ASP B N 1
ATOM 2479 C CA . ASP B 1 134 ? -3.869 17.078 15.828 1 70.88 134 ASP B CA 1
ATOM 2480 C C . ASP B 1 134 ? -2.795 16.234 16.516 1 70.88 134 ASP B C 1
ATOM 2482 O O . ASP B 1 134 ? -2.609 15.062 16.188 1 70.88 134 ASP B O 1
ATOM 2486 N N . ALA B 1 135 ? -2.334 16.75 17.562 1 65.31 135 ALA B N 1
ATOM 2487 C CA . ALA B 1 135 ? -1.228 16.125 18.281 1 65.31 135 ALA B CA 1
ATOM 2488 C C . ALA B 1 135 ? -1.619 14.742 18.797 1 65.31 135 ALA B C 1
ATOM 2490 O O . ALA B 1 135 ? -0.756 13.898 19.047 1 65.31 135 ALA B O 1
ATOM 2491 N N . PHE B 1 136 ? -2.9 14.602 18.844 1 63.19 136 PHE B N 1
ATOM 2492 C CA . PHE B 1 136 ? -3.342 13.328 19.391 1 63.19 136 PHE B CA 1
ATOM 2493 C C . PHE B 1 136 ? -3.191 12.203 18.375 1 63.19 136 PHE B C 1
ATOM 2495 O O . PHE B 1 136 ? -3.184 11.031 18.734 1 63.19 136 PHE B O 1
ATOM 2502 N N . GLU B 1 137 ? -2.969 12.547 17.156 1 66.69 137 GLU B N 1
ATOM 2503 C CA . GLU B 1 137 ? -2.924 11.547 16.094 1 66.69 137 GLU B CA 1
ATOM 2504 C C . GLU B 1 137 ? -1.554 10.875 16.031 1 66.69 137 GLU B C 1
ATOM 2506 O O . GLU B 1 137 ? -1.432 9.75 15.547 1 66.69 137 GLU B O 1
ATOM 2511 N N . SER B 1 138 ? -0.625 11.695 16.578 1 73.62 138 SER B N 1
ATOM 2512 C CA . SER B 1 138 ? 0.737 11.172 16.547 1 73.62 138 SER B CA 1
ATOM 2513 C C . SER B 1 138 ? 1.422 11.352 17.906 1 73.62 138 SER B C 1
ATOM 2515 O O . SER B 1 138 ? 1.188 12.344 18.594 1 73.62 138 SER B O 1
ATOM 2517 N N . SER B 1 139 ? 2.234 10.344 18.188 1 74.38 139 SER B N 1
ATOM 2518 C CA . SER B 1 139 ? 2.869 10.352 19.5 1 74.38 139 SER B CA 1
ATOM 2519 C C . SER B 1 139 ? 4.215 11.07 19.469 1 74.38 139 SER B C 1
ATOM 2521 O O . SER B 1 139 ? 4.66 11.625 20.469 1 74.38 139 SER B O 1
ATOM 2523 N N . ARG B 1 140 ? 4.832 10.938 18.25 1 89.94 140 ARG B N 1
ATOM 2524 C CA . ARG B 1 140 ? 6.168 11.508 18.078 1 89.94 140 ARG B CA 1
ATOM 2525 C C . ARG B 1 140 ? 6.391 12 16.656 1 89.94 140 ARG B C 1
ATOM 2527 O O . ARG B 1 140 ? 5.777 11.484 15.719 1 89.94 140 ARG B O 1
ATOM 2534 N N . ARG B 1 141 ? 7.137 13.047 16.578 1 94.69 141 ARG B N 1
ATOM 2535 C CA . ARG B 1 141 ? 7.703 13.547 15.328 1 94.69 141 ARG B CA 1
ATOM 2536 C C . ARG B 1 141 ? 9.227 13.586 15.398 1 94.69 141 ARG B C 1
ATOM 2538 O O . ARG B 1 141 ? 9.797 14.125 16.344 1 94.69 141 ARG B O 1
ATOM 2545 N N . GLU B 1 142 ? 9.875 12.93 14.445 1 97.12 142 GLU B N 1
ATOM 2546 C CA . GLU B 1 142 ? 11.328 12.828 14.523 1 97.12 142 GLU B CA 1
ATOM 2547 C C . GLU B 1 142 ? 11.969 12.945 13.148 1 97.12 142 GLU B C 1
ATOM 2549 O O . GLU B 1 142 ? 11.359 12.562 12.141 1 97.12 142 GLU B O 1
ATOM 2554 N N . TRP B 1 143 ? 13.109 13.523 13.203 1 98.31 143 TRP B N 1
ATOM 2555 C CA . TRP B 1 143 ? 14 13.461 12.047 1 98.31 143 TRP B CA 1
ATOM 2556 C C . TRP B 1 143 ? 14.805 12.164 12.055 1 98.31 143 TRP B C 1
ATOM 2558 O O . TRP B 1 143 ? 15.57 11.906 12.984 1 98.31 143 TRP B O 1
ATOM 2568 N N . ILE B 1 144 ? 14.609 11.367 11.031 1 98.69 144 ILE B N 1
ATOM 2569 C CA . ILE B 1 144 ? 15.234 10.055 10.969 1 98.69 144 ILE B CA 1
ATOM 2570 C C . ILE B 1 144 ? 16.219 10 9.805 1 98.69 144 ILE B C 1
ATOM 2572 O O . ILE B 1 144 ? 15.867 10.336 8.672 1 98.69 144 ILE B O 1
ATOM 2576 N N . PRO B 1 145 ? 17.453 9.609 10.031 1 98.88 145 PRO B N 1
ATOM 2577 C CA . PRO B 1 145 ? 18.375 9.461 8.906 1 98.88 145 PRO B CA 1
ATOM 2578 C C . PRO B 1 145 ? 17.859 8.492 7.844 1 98.88 145 PRO B C 1
ATOM 2580 O O . PRO B 1 145 ? 17.453 7.371 8.164 1 98.88 145 PRO B O 1
ATOM 2583 N N . LEU B 1 146 ? 17.906 8.867 6.59 1 98.69 146 LEU B N 1
ATOM 2584 C CA . LEU B 1 146 ? 17.422 8.047 5.488 1 98.69 146 LEU B CA 1
ATOM 2585 C C . LEU B 1 146 ? 18.188 6.738 5.402 1 98.69 146 LEU B C 1
ATOM 2587 O O . LEU B 1 146 ? 17.656 5.719 4.973 1 98.69 146 LEU B O 1
ATOM 2591 N N . LYS B 1 147 ? 19.406 6.777 5.84 1 98.62 147 LYS B N 1
ATOM 2592 C CA . LYS B 1 147 ? 20.266 5.59 5.75 1 98.62 147 LYS B CA 1
ATOM 2593 C C . LYS B 1 147 ? 19.688 4.445 6.586 1 98.62 147 LYS B C 1
ATOM 2595 O O . LYS B 1 147 ? 20.031 3.281 6.363 1 98.62 147 LYS B O 1
ATOM 2600 N N . LEU B 1 148 ? 18.797 4.684 7.547 1 98.69 148 LEU B N 1
ATOM 2601 C CA . LEU B 1 148 ? 18.25 3.678 8.453 1 98.69 148 LEU B CA 1
ATOM 2602 C C . LEU B 1 148 ? 16.969 3.072 7.891 1 98.69 148 LEU B C 1
ATOM 2604 O O . LEU B 1 148 ? 16.484 2.059 8.391 1 98.69 148 LEU B O 1
ATOM 2608 N N . VAL B 1 149 ? 16.453 3.617 6.824 1 98.69 149 VAL B N 1
ATOM 2609 C CA . VAL B 1 149 ? 15.102 3.354 6.344 1 98.69 149 VAL B CA 1
ATOM 2610 C C . VAL B 1 149 ? 14.961 1.88 5.969 1 98.69 149 VAL B C 1
ATOM 2612 O O . VAL B 1 149 ? 14.016 1.212 6.395 1 98.69 149 VAL B O 1
ATOM 2615 N N . PRO B 1 150 ? 15.898 1.306 5.195 1 98.5 150 PRO B N 1
ATOM 2616 C CA . PRO B 1 150 ? 15.703 -0.099 4.828 1 98.5 150 PRO B CA 1
ATOM 2617 C C . PRO B 1 150 ? 15.641 -1.022 6.043 1 98.5 150 PRO B C 1
ATOM 2619 O O . PRO B 1 150 ? 14.797 -1.92 6.102 1 98.5 150 PRO B O 1
ATOM 2622 N N . ASP B 1 151 ? 16.453 -0.766 7.062 1 98.56 151 ASP B N 1
ATOM 2623 C CA . ASP B 1 151 ? 16.453 -1.586 8.273 1 98.56 151 ASP B CA 1
ATOM 2624 C C . ASP B 1 151 ? 15.18 -1.397 9.078 1 98.56 151 ASP B C 1
ATOM 2626 O O . ASP B 1 151 ? 14.641 -2.357 9.633 1 98.56 151 ASP B O 1
ATOM 2630 N N . MET B 1 152 ? 14.719 -0.2 9.164 1 98.75 152 MET B N 1
ATOM 2631 C CA . MET B 1 152 ? 13.477 0.102 9.875 1 98.75 152 MET B CA 1
ATOM 2632 C C . MET B 1 152 ? 12.305 -0.637 9.25 1 98.75 152 MET B C 1
ATOM 2634 O O . MET B 1 152 ? 11.461 -1.196 9.961 1 98.75 152 MET B O 1
ATOM 2638 N N . ILE B 1 153 ? 12.305 -0.64 7.914 1 98.62 153 ILE B N 1
ATOM 2639 C CA . ILE B 1 153 ? 11.234 -1.314 7.191 1 98.62 153 ILE B CA 1
ATOM 2640 C C . ILE B 1 153 ? 11.336 -2.824 7.402 1 98.62 153 ILE B C 1
ATOM 2642 O O . ILE B 1 153 ? 10.328 -3.496 7.633 1 98.62 153 ILE B O 1
ATOM 2646 N N . ALA B 1 154 ? 12.523 -3.338 7.395 1 97.25 154 ALA B N 1
ATOM 2647 C CA . ALA B 1 154 ? 12.75 -4.766 7.602 1 97.25 154 ALA B CA 1
ATOM 2648 C C . ALA B 1 154 ? 12.312 -5.191 9 1 97.25 154 ALA B C 1
ATOM 2650 O O . ALA B 1 154 ? 11.844 -6.316 9.195 1 97.25 154 ALA B O 1
ATOM 2651 N N . ARG B 1 155 ? 12.367 -4.293 9.93 1 97.31 155 ARG B N 1
ATOM 2652 C CA . ARG B 1 155 ? 12.016 -4.594 11.312 1 97.31 155 ARG B CA 1
ATOM 2653 C C . ARG B 1 155 ? 10.531 -4.383 11.562 1 97.31 155 ARG B C 1
ATOM 2655 O O . ARG B 1 155 ? 10.055 -4.539 12.688 1 97.31 155 ARG B O 1
ATOM 2662 N N . GLY B 1 156 ? 9.82 -3.947 10.594 1 97.38 156 GLY B N 1
ATOM 2663 C CA . GLY B 1 156 ? 8.383 -3.785 10.727 1 97.38 156 GLY B CA 1
ATOM 2664 C C . GLY B 1 156 ? 7.984 -2.455 11.336 1 97.38 156 GLY B C 1
ATOM 2665 O O . GLY B 1 156 ? 6.852 -2.291 11.797 1 97.38 156 GLY B O 1
ATOM 2666 N N . GLU B 1 157 ? 8.844 -1.445 11.281 1 98.31 157 GLU B N 1
ATOM 2667 C CA . GLU B 1 157 ? 8.586 -0.155 11.922 1 98.31 157 GLU B CA 1
ATOM 2668 C C . GLU B 1 157 ? 7.871 0.796 10.969 1 98.31 157 GLU B C 1
ATOM 2670 O O . GLU B 1 157 ? 7.512 1.912 11.352 1 98.31 157 GLU B O 1
ATOM 2675 N N . VAL B 1 158 ? 7.691 0.428 9.727 1 98.56 158 VAL B N 1
ATOM 2676 C CA . VAL B 1 158 ? 6.922 1.145 8.719 1 98.56 158 VAL B CA 1
ATOM 2677 C C . VAL B 1 158 ? 5.898 0.205 8.086 1 98.56 158 VAL B C 1
ATOM 2679 O O . VAL B 1 158 ? 6.055 -0.213 6.938 1 98.56 158 VAL B O 1
ATOM 2682 N N . PRO B 1 159 ? 4.84 -0.01 8.75 1 98.25 159 PRO B N 1
ATOM 2683 C CA . PRO B 1 159 ? 3.928 -1.08 8.336 1 98.25 159 PRO B CA 1
ATOM 2684 C C . PRO B 1 159 ? 3.131 -0.724 7.082 1 98.25 159 PRO B C 1
ATOM 2686 O O . PRO B 1 159 ? 2.752 -1.612 6.316 1 98.25 159 PRO B O 1
ATOM 2689 N N . ALA B 1 160 ? 2.832 0.536 6.844 1 98.5 160 ALA B N 1
ATOM 2690 C CA . ALA B 1 160 ? 2.027 0.925 5.688 1 98.5 160 ALA B CA 1
ATOM 2691 C C . ALA B 1 160 ? 2.814 0.759 4.391 1 98.5 160 ALA B C 1
ATOM 2693 O O . ALA B 1 160 ? 3.922 1.285 4.258 1 98.5 160 ALA B O 1
ATOM 2694 N N . ALA B 1 161 ? 2.221 0.122 3.453 1 98.62 161 ALA B N 1
ATOM 2695 C CA . ALA B 1 161 ? 2.904 -0.206 2.205 1 98.62 161 ALA B CA 1
ATOM 2696 C C . ALA B 1 161 ? 3.328 1.059 1.464 1 98.62 161 ALA B C 1
ATOM 2698 O O . ALA B 1 161 ? 4.445 1.14 0.951 1 98.62 161 ALA B O 1
ATOM 2699 N N . ASN B 1 162 ? 2.434 2.016 1.355 1 98.62 162 ASN B N 1
ATOM 2700 C CA . ASN B 1 162 ? 2.736 3.242 0.625 1 98.62 162 ASN B CA 1
ATOM 2701 C C . ASN B 1 162 ? 3.865 4.027 1.29 1 98.62 162 ASN B C 1
ATOM 2703 O O . ASN B 1 162 ? 4.699 4.621 0.606 1 98.62 162 ASN B O 1
ATOM 2707 N N . MET B 1 163 ? 3.914 3.994 2.635 1 98.81 163 MET B N 1
ATOM 2708 C CA . MET B 1 163 ? 4.984 4.672 3.359 1 98.81 163 MET B CA 1
ATOM 2709 C C . MET B 1 163 ? 6.324 3.977 3.127 1 98.81 163 MET B C 1
ATOM 2711 O O . MET B 1 163 ? 7.344 4.637 2.922 1 98.81 163 MET B O 1
ATOM 2715 N N . ALA B 1 164 ? 6.27 2.65 3.156 1 98.88 164 ALA B N 1
ATOM 2716 C CA . ALA B 1 164 ? 7.488 1.887 2.895 1 98.88 164 ALA B CA 1
ATOM 2717 C C . ALA B 1 164 ? 8.031 2.178 1.498 1 98.88 164 ALA B C 1
ATOM 2719 O O . ALA B 1 164 ? 9.227 2.432 1.329 1 98.88 164 ALA B O 1
ATOM 2720 N N . ALA B 1 165 ? 7.164 2.205 0.536 1 98.88 165 ALA B N 1
ATOM 2721 C CA . ALA B 1 165 ? 7.574 2.49 -0.837 1 98.88 165 ALA B CA 1
ATOM 2722 C C . ALA B 1 165 ? 8.164 3.895 -0.954 1 98.88 165 ALA B C 1
ATOM 2724 O O . ALA B 1 165 ? 9.219 4.082 -1.562 1 98.88 165 ALA B O 1
ATOM 2725 N N . ALA B 1 166 ? 7.492 4.832 -0.398 1 98.88 166 ALA B N 1
ATOM 2726 C CA . ALA B 1 166 ? 7.926 6.227 -0.468 1 98.88 166 ALA B CA 1
ATOM 2727 C C . ALA B 1 166 ? 9.312 6.402 0.149 1 98.88 166 ALA B C 1
ATOM 2729 O O . ALA B 1 166 ? 10.188 7.027 -0.448 1 9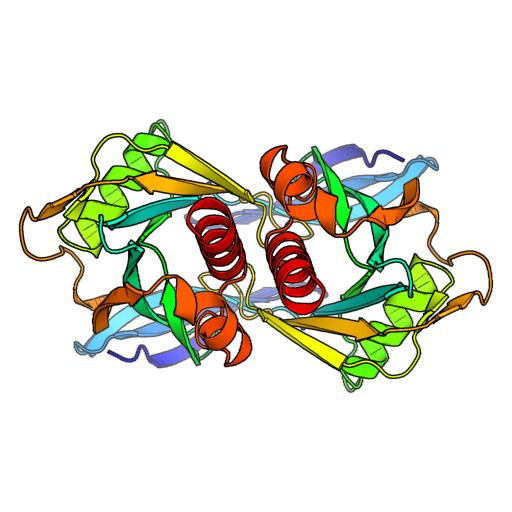8.88 166 ALA B O 1
ATOM 2730 N N . LEU B 1 167 ? 9.461 5.793 1.315 1 98.94 167 LEU B N 1
ATOM 2731 C CA . LEU B 1 167 ? 10.711 5.977 2.047 1 98.94 167 LEU B CA 1
ATOM 2732 C C . LEU B 1 167 ? 11.867 5.266 1.345 1 98.94 167 LEU B C 1
ATOM 2734 O O . LEU B 1 167 ? 12.984 5.777 1.305 1 98.94 167 LEU B O 1
ATOM 2738 N N . LEU B 1 168 ? 11.602 4.117 0.825 1 98.88 168 LEU B N 1
ATOM 2739 C CA . LEU B 1 168 ? 12.641 3.418 0.073 1 98.88 168 LEU B CA 1
ATOM 2740 C C . LEU B 1 168 ? 13.023 4.199 -1.18 1 98.88 168 LEU B C 1
ATOM 2742 O O . LEU B 1 168 ? 14.195 4.23 -1.565 1 98.88 168 LEU B O 1
ATOM 2746 N N . MET B 1 169 ? 12.008 4.812 -1.813 1 98.81 169 MET B N 1
ATOM 2747 C CA . MET B 1 169 ? 12.305 5.637 -2.982 1 98.81 169 MET B CA 1
ATOM 2748 C C . MET B 1 169 ? 13.141 6.848 -2.598 1 98.81 169 MET B C 1
ATOM 2750 O O . MET B 1 169 ? 14.109 7.184 -3.287 1 98.81 169 MET B O 1
ATOM 2754 N N . LEU B 1 170 ? 12.797 7.492 -1.503 1 98.69 170 LEU B N 1
ATOM 2755 C CA . LEU B 1 170 ? 13.578 8.625 -1.027 1 98.69 170 LEU B CA 1
ATOM 2756 C C . LEU B 1 170 ? 15.016 8.203 -0.718 1 98.69 170 LEU B C 1
ATOM 2758 O O . LEU B 1 170 ? 15.961 8.914 -1.048 1 98.69 170 LEU B O 1
ATOM 2762 N N . HIS B 1 171 ? 15.086 7.066 -0.039 1 98.69 171 HIS B N 1
ATOM 2763 C CA . HIS B 1 171 ? 16.391 6.496 0.248 1 98.69 171 HIS B CA 1
ATOM 2764 C C . HIS B 1 171 ? 17.219 6.332 -1.028 1 98.69 171 HIS B C 1
ATOM 2766 O O . HIS B 1 171 ? 18.391 6.711 -1.071 1 98.69 171 HIS B O 1
ATOM 2772 N N . HIS B 1 172 ? 16.625 5.832 -2.037 1 98 172 HIS B N 1
ATOM 2773 C CA . HIS B 1 172 ? 17.297 5.613 -3.318 1 98 172 HIS B CA 1
ATOM 2774 C C . HIS B 1 172 ? 17.688 6.934 -3.965 1 98 172 HIS B C 1
ATOM 2776 O O . HIS B 1 172 ? 18.797 7.062 -4.492 1 98 172 HIS B O 1
ATOM 2782 N N . LEU B 1 173 ? 16.844 7.91 -3.912 1 97.25 173 LEU B N 1
ATOM 2783 C CA . LEU B 1 173 ? 17.062 9.18 -4.598 1 97.25 173 LEU B CA 1
ATOM 2784 C C . LEU B 1 173 ? 18.141 9.992 -3.914 1 97.25 173 LEU B C 1
ATOM 2786 O O . LEU B 1 173 ? 18.891 10.727 -4.574 1 97.25 173 LEU B O 1
ATOM 2790 N N . ARG B 1 174 ? 18.234 9.852 -2.627 1 97.38 174 ARG B N 1
ATOM 2791 C CA . ARG B 1 174 ? 19.062 10.797 -1.861 1 97.38 174 ARG B CA 1
ATOM 2792 C C . ARG B 1 174 ? 20.391 10.172 -1.484 1 97.38 174 ARG B C 1
ATOM 2794 O O . ARG B 1 174 ? 21.328 10.891 -1.121 1 97.38 174 ARG B O 1
ATOM 2801 N N . LEU B 1 175 ? 20.484 8.852 -1.455 1 95.31 175 LEU B N 1
ATOM 2802 C CA . LEU B 1 175 ? 21.703 8.188 -1.026 1 95.31 175 LEU B CA 1
ATOM 2803 C C . LEU B 1 175 ? 22.25 7.293 -2.135 1 95.31 175 LEU B C 1
ATOM 2805 O O . LEU B 1 175 ? 23.469 7.223 -2.334 1 95.31 175 LEU B O 1
#

Secondary structure (DSSP, 8-state):
---EEEEEEEEEE-SSEEEEEEEEE-TTS-EEEEEEEEE--EEEEEEB-TTSEEEEEEEEETTTTEEEEE-EEEEPPTT--HHHHHHHHHHHHHSEEESS-EEEEEEBTTTTTB---EEEEEES-EEE-SS-TTGGG-SEEEEEEGGGHHHHHHTTS--BHHHHHHHHHHHHHH-/---EEEEEEEEEE-SSEEEEEEEEE-TTS-EEEEEEEEE--EEEEEEB-TTSEEEEEEEEETTTTEEEEE-EEEEPPTT--HHHHHHHHHHHHHSEEESS-EEEEEEBTTTTTB---EEEEEES-EEE-SS-TTGGG-SEEEEEEGGGHHHHHHTTS--BHHHHHHHHHHHHHH-

InterPro domains:
  IPR000086 NUDIX hydrolase domain [PF00293] (40-156)
  IPR000086 NUDIX hydrolase domain [PS51462] (38-171)
  IPR015797 NUDIX hydrolase-like domain superfamily [SSF55811] (2-174)
  IPR020084 NUDIX hydrolase, conserved site [PS00893] (74-95)
  IPR060538 Nucleoside diphosphate sugar hydrolase, N-terminal domain [PF28549] (3-37)

Organism: Streptomyces microflavus (NCBI:txid1919)

Sequence (350 aa):
MQWTNLSEQNVYQNRWFRVNLADVELPDGSHLDHFVIRLRPVAAATVVNEADEVLLLWRHRFITDSWGWELAAGVVDDGEDIAAAAAREMEEETGWRPGPLRPLLTVEPANGLTDARHHLYWAEEAQYTGPPQDAFESSRREWIPLKLVPDMIARGEVPAANMAAALLMLHHLRLMQWTNLSEQNVYQNRWFRVNLADVELPDGSHLDHFVIRLRPVAAATVVNEADEVLLLWRHRFITDSWGWELAAGVVDDGEDIAAAAAREMEEETGWRPGPLRPLLTVEPANGLTDARHHLYWAEEAQYTGPPQDAFESSRREWIPLKLVPDMIARGEVPAANMAAALLMLHHLRL

Solvent-accessible surface area (backbone atoms only — not comparable to full-atom values): 17576 Å² total; per-residue (Å²): 85,65,51,41,73,76,45,72,42,81,78,46,72,60,99,72,40,34,37,26,44,26,42,29,36,40,76,87,66,47,74,44,82,42,66,39,34,48,48,63,39,33,17,21,21,40,35,35,43,94,86,45,24,34,49,33,31,36,30,54,32,53,67,63,69,42,61,26,46,33,56,30,56,40,73,44,55,91,90,52,55,57,68,58,38,9,43,51,30,19,23,39,60,64,10,32,38,57,47,75,73,38,86,63,49,64,29,18,37,46,45,86,43,25,45,34,40,38,40,32,32,34,14,66,42,63,43,81,76,50,81,36,77,46,55,74,66,36,63,43,78,45,75,41,56,40,89,49,44,68,60,40,45,65,71,44,40,28,30,39,12,49,46,37,24,50,49,49,48,49,34,62,74,76,104,83,66,49,42,74,75,46,71,41,82,76,45,71,59,99,72,39,35,35,25,44,25,43,29,36,40,76,86,67,49,74,45,81,40,66,38,33,48,46,64,40,33,16,21,22,38,36,35,43,93,85,46,24,34,47,33,31,35,32,54,33,53,68,62,68,41,62,27,47,32,56,30,56,41,74,44,56,90,90,52,55,57,69,58,39,9,42,50,30,19,24,38,60,65,9,32,38,58,47,75,72,38,85,63,48,64,28,18,37,46,45,86,40,26,45,34,41,39,40,34,32,35,17,64,43,62,44,80,76,50,80,36,75,48,55,72,64,35,62,43,76,47,76,40,54,39,88,49,44,67,60,40,45,68,71,44,39,28,30,39,11,50,46,37,25,49,49,50,50,49,33,62,76,76,104

Nearest PDB structures (foldseek):
  8wv3-assembly1_A  TM=8.877E-01  e=4.682E-17  Bacillus methanolicus
  8wv3-assembly1_B  TM=8.963E-01  e=1.984E-16  Bacillus methanolicus
  8wv3-assembly1_E  TM=8.747E-01  e=8.046E-17  Bacillus methanolicus
  5c7q-assembly1_B  TM=9.016E-01  e=6.222E-16  Bdellovibrio bacteriovorus HD100
  5c8l-assembly1_B  TM=9.008E-01  e=1.444E-15  Bdellovibrio bacteriovorus HD100

Foldseek 3Di:
DDKDFPDWDFDDDDPFKTKIWTWIADPVRDTDTDIAIEGAEKEFEWEQEPLQWIKWFWFADPVVRDIATATQMDGADVPHDRVVRHQVSNCQAPQKRADDKDWQDWDDQCVRHYPYIYTYIYHHDIDRRDDHNCCVGTVDIDTGHLVCLVVCVVVCRHVRPVRNVRSVSSSVVPD/DDKDFPDWDFDDDDPFKTKIWTWIADPVRDTDTDIAIEGAEKEFEWEQEPLQWIKWFWFADPVVRDIATFTQMDGADPPHDRVVRHQVSNCQAPQKRADDKDWQDWDDQCVRHYPYIYTYIYHHDIDRRDDHNCCVRTVDIDTGHLVCLVVCVVVCRHVRPVRNVRSVSSSVVPD